Protein AF-A0A7V8WJ17-F1 (afdb_monomer_lite)

Radius of gyration: 88.86 Å; chains: 1; bounding box: 152×49×277 Å

Secondary structure (DSSP, 8-state):
-PPPPHHHHHHHHHHHHHHHHHHHHHHHHHHHHH-PPPPPPPPPPPPP-HHHHHHHHHHS--PPPP----SHHHHHHHHHHHHHHHHHHHHHHHHHHHHHHHHHHHHHHHHHHHHHHHHHHHHHHHHHHHHHHHHHHHHHHHHHHHHHHHHHHHHHHHHHHHHHHHHHHHHHHHHHHHHHHHHHHHHHHHHHHHHHHHHHHHHHHHHHHHHHHHHHHHHHHHHHHHHHHHHHHHHHHHHHHHHHHHHHHHHHHHHHHHHHHHHHHHHHHHHHHHHHHHHGGG--

Structure (mmCIF, N/CA/C/O backbone):
data_AF-A0A7V8WJ17-F1
#
_entry.id   AF-A0A7V8WJ17-F1
#
loop_
_atom_site.group_PDB
_atom_site.id
_atom_site.type_symbol
_atom_site.label_atom_id
_atom_site.label_alt_id
_atom_site.label_comp_id
_atom_site.label_asym_id
_atom_site.label_entity_id
_atom_site.label_seq_id
_atom_site.pdbx_PDB_ins_code
_atom_site.Cartn_x
_atom_site.Cartn_y
_atom_site.Cartn_z
_atom_site.occupancy
_atom_site.B_iso_or_equiv
_atom_site.auth_seq_id
_atom_site.auth_comp_id
_atom_site.auth_asym_id
_atom_site.auth_atom_id
_atom_site.pdbx_PDB_model_num
ATOM 1 N N . MET A 1 1 ? 35.007 -20.547 -10.758 1.00 50.47 1 MET A N 1
ATOM 2 C CA . MET A 1 1 ? 33.552 -20.285 -10.751 1.00 50.47 1 MET A CA 1
ATOM 3 C C . MET A 1 1 ? 33.188 -19.729 -12.112 1.00 50.47 1 MET A C 1
ATOM 5 O O . MET A 1 1 ? 33.579 -18.611 -12.414 1.00 50.47 1 MET A O 1
ATOM 9 N N . THR A 1 2 ? 32.552 -20.522 -12.970 1.00 53.19 2 THR A N 1
ATOM 10 C CA . THR A 1 2 ? 31.974 -20.015 -14.220 1.00 53.19 2 THR A CA 1
ATOM 11 C C . THR A 1 2 ? 30.832 -19.054 -13.870 1.00 53.19 2 THR A C 1
ATOM 13 O O . THR A 1 2 ? 30.032 -19.383 -12.990 1.00 53.19 2 THR A O 1
ATOM 16 N N . PRO A 1 3 ? 30.767 -17.852 -14.471 1.00 67.44 3 PRO A N 1
ATOM 17 C CA . PRO A 1 3 ? 29.680 -16.920 -14.208 1.00 67.44 3 PRO A CA 1
ATOM 18 C C . PRO A 1 3 ? 28.360 -17.580 -14.610 1.00 67.44 3 PRO A C 1
ATOM 20 O O . PRO A 1 3 ? 28.250 -18.138 -15.703 1.00 67.44 3 PRO A O 1
ATOM 23 N N . ALA A 1 4 ? 27.382 -17.563 -13.703 1.00 75.38 4 ALA A N 1
ATOM 24 C CA . ALA A 1 4 ? 26.045 -18.059 -13.995 1.00 75.38 4 ALA A CA 1
ATOM 25 C C . ALA A 1 4 ? 25.506 -17.333 -15.229 1.00 75.38 4 ALA A C 1
ATOM 27 O O . ALA A 1 4 ? 25.671 -16.117 -15.361 1.00 75.38 4 ALA A O 1
ATOM 28 N N . THR A 1 5 ? 24.876 -18.076 -16.136 1.00 89.88 5 THR A N 1
ATOM 29 C CA . THR A 1 5 ? 24.296 -17.465 -17.328 1.00 89.88 5 THR A CA 1
ATOM 30 C C . THR A 1 5 ? 23.196 -16.476 -16.917 1.00 89.88 5 THR A C 1
ATOM 32 O O . THR A 1 5 ? 22.589 -16.594 -15.843 1.00 89.88 5 THR A O 1
ATOM 35 N N . LEU A 1 6 ? 22.927 -15.478 -17.763 1.00 87.06 6 LEU A N 1
ATOM 36 C CA . LEU A 1 6 ? 21.821 -14.539 -17.543 1.00 87.06 6 LEU A CA 1
ATOM 37 C C . LEU A 1 6 ? 20.504 -15.294 -17.314 1.00 87.06 6 LEU A C 1
ATOM 39 O O . LEU A 1 6 ? 19.730 -14.952 -16.424 1.00 87.06 6 LEU A O 1
ATOM 43 N N . GLU A 1 7 ? 20.288 -16.367 -18.072 1.00 89.81 7 GLU A N 1
ATOM 44 C CA . GLU A 1 7 ? 19.092 -17.192 -17.979 1.00 89.81 7 GLU A CA 1
ATOM 45 C C . GLU A 1 7 ? 18.974 -17.903 -16.624 1.00 89.81 7 GLU A C 1
ATOM 47 O O . GLU A 1 7 ? 17.904 -17.897 -16.015 1.00 89.81 7 GLU A O 1
ATOM 52 N N . ASP A 1 8 ? 20.073 -18.440 -16.089 1.00 93.25 8 ASP A N 1
ATOM 53 C CA . ASP A 1 8 ? 20.081 -19.046 -14.752 1.00 93.25 8 ASP A CA 1
ATOM 54 C C . ASP A 1 8 ? 19.772 -18.024 -13.657 1.00 93.25 8 ASP A C 1
ATOM 56 O O . ASP A 1 8 ? 19.049 -18.326 -12.702 1.00 93.25 8 ASP A O 1
ATOM 60 N N . THR A 1 9 ? 20.269 -16.798 -13.818 1.00 90.56 9 THR A N 1
ATOM 61 C CA . THR A 1 9 ? 19.985 -15.692 -12.897 1.00 90.56 9 THR A CA 1
ATOM 62 C C . THR A 1 9 ? 18.506 -15.308 -12.939 1.00 90.56 9 THR A C 1
ATOM 64 O O . THR A 1 9 ? 17.876 -15.199 -11.887 1.00 90.56 9 THR A O 1
ATOM 67 N N . LEU A 1 10 ? 17.915 -15.186 -14.132 1.00 89.25 10 LEU A N 1
ATOM 68 C CA . LEU A 1 10 ? 16.488 -14.890 -14.300 1.00 89.25 10 LEU A CA 1
ATOM 69 C C . LEU A 1 10 ? 15.599 -16.001 -13.729 1.00 89.25 10 LEU A C 1
ATOM 71 O O . LEU A 1 10 ? 14.632 -15.718 -13.020 1.00 89.25 10 LEU A O 1
ATOM 75 N N . ARG A 1 11 ? 15.944 -17.274 -13.970 1.00 92.56 11 ARG A N 1
ATOM 76 C CA . ARG A 1 11 ? 15.234 -18.4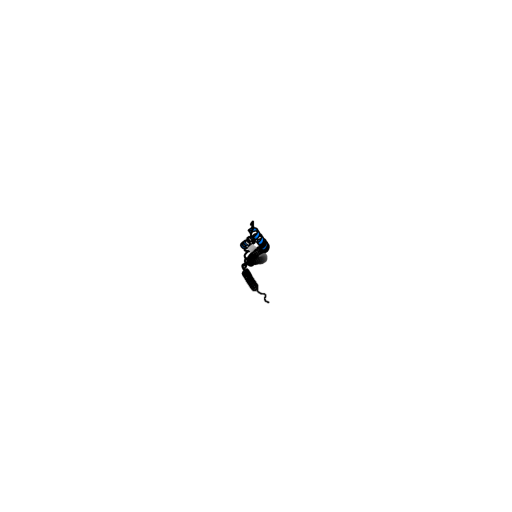17 -13.371 1.00 92.56 11 ARG A CA 1
ATOM 77 C C . ARG A 1 11 ? 15.320 -18.396 -11.847 1.00 92.56 11 ARG A C 1
ATOM 79 O O . ARG A 1 11 ? 14.334 -18.719 -11.187 1.00 92.56 11 ARG A O 1
ATOM 86 N N . ARG A 1 12 ? 16.477 -18.030 -11.280 1.00 93.19 12 ARG A N 1
ATOM 87 C CA . ARG A 1 12 ? 16.643 -17.875 -9.827 1.00 93.19 12 ARG A CA 1
ATOM 88 C C . ARG A 1 12 ? 15.730 -16.778 -9.287 1.00 93.19 12 ARG A C 1
ATOM 90 O O . ARG A 1 12 ? 14.914 -17.080 -8.428 1.00 93.19 12 ARG A O 1
ATOM 97 N N . LEU A 1 13 ? 15.789 -15.573 -9.853 1.00 91.25 13 LEU A N 1
ATOM 98 C CA . LEU A 1 13 ? 14.961 -14.441 -9.422 1.00 91.25 13 LEU A CA 1
ATOM 99 C C . LEU A 1 13 ? 13.462 -14.750 -9.500 1.00 91.25 13 LEU A C 1
ATOM 101 O O . LEU A 1 13 ? 12.718 -14.417 -8.584 1.00 91.25 13 LEU A O 1
ATOM 105 N N . LYS A 1 14 ? 13.020 -15.445 -10.555 1.00 90.75 14 LYS A N 1
ATOM 106 C CA . LYS A 1 14 ? 11.628 -15.894 -10.669 1.00 90.75 14 LYS A CA 1
ATOM 107 C C . LYS A 1 14 ? 11.234 -16.830 -9.524 1.00 90.75 14 LYS A C 1
ATOM 109 O O . LYS A 1 14 ? 10.181 -16.642 -8.929 1.00 90.75 14 LYS A O 1
ATOM 114 N N . ARG A 1 15 ? 12.073 -17.821 -9.200 1.00 95.12 15 ARG A N 1
ATOM 115 C CA . ARG A 1 15 ? 11.814 -18.733 -8.073 1.00 95.12 15 ARG A CA 1
ATOM 116 C C . ARG A 1 15 ? 11.789 -17.998 -6.738 1.00 95.12 15 ARG A C 1
ATOM 118 O O . ARG A 1 15 ? 10.925 -18.305 -5.922 1.00 95.12 15 ARG A O 1
ATOM 125 N N . ASP A 1 16 ? 12.704 -17.053 -6.538 1.00 93.12 16 ASP A N 1
ATOM 126 C CA . ASP A 1 16 ? 12.783 -16.252 -5.315 1.00 93.12 16 ASP A CA 1
ATOM 127 C C . ASP A 1 16 ? 11.509 -15.411 -5.138 1.00 93.12 16 ASP A C 1
ATOM 129 O O . ASP A 1 16 ? 10.920 -15.414 -4.057 1.00 93.12 16 ASP A O 1
ATOM 133 N N . ARG A 1 17 ? 11.023 -14.780 -6.218 1.00 90.81 17 ARG A N 1
ATOM 134 C CA . ARG A 1 17 ? 9.742 -14.059 -6.237 1.00 90.81 17 ARG A CA 1
ATOM 135 C C . ARG A 1 17 ? 8.562 -14.986 -5.946 1.00 90.81 17 ARG A C 1
ATOM 137 O O . ARG A 1 17 ? 7.817 -14.734 -5.010 1.00 90.81 17 ARG A O 1
ATOM 144 N N . ASP A 1 18 ? 8.423 -16.088 -6.684 1.00 93.06 18 ASP A N 1
ATOM 145 C CA . ASP A 1 18 ? 7.299 -17.019 -6.504 1.00 93.06 18 ASP A CA 1
ATOM 146 C C . ASP A 1 18 ? 7.289 -17.627 -5.081 1.00 93.06 18 ASP A C 1
ATOM 148 O O . ASP A 1 18 ? 6.236 -17.946 -4.528 1.00 93.06 18 ASP A O 1
ATOM 152 N N . TYR A 1 19 ? 8.464 -17.805 -4.467 1.00 95.06 19 TYR A N 1
ATOM 153 C CA . TYR A 1 19 ? 8.587 -18.204 -3.066 1.00 95.06 19 TYR A CA 1
ATOM 154 C C . TYR A 1 19 ? 8.151 -17.093 -2.102 1.00 95.06 19 TYR A C 1
ATOM 156 O O . TYR A 1 19 ? 7.413 -17.380 -1.157 1.00 95.06 19 TYR A O 1
ATOM 164 N N . ALA A 1 20 ? 8.567 -15.847 -2.339 1.00 90.94 20 ALA A N 1
ATOM 165 C CA . ALA A 1 20 ? 8.142 -14.698 -1.544 1.00 90.94 20 ALA A CA 1
ATOM 166 C C . ALA A 1 20 ? 6.618 -14.496 -1.605 1.00 90.94 20 ALA A C 1
ATOM 168 O O . ALA A 1 20 ? 5.997 -14.329 -0.557 1.00 90.94 20 ALA A O 1
ATOM 169 N N . ASP A 1 21 ? 6.012 -14.618 -2.789 1.00 91.69 21 ASP A N 1
ATOM 170 C CA . ASP A 1 21 ? 4.562 -14.507 -2.986 1.00 91.69 21 ASP A CA 1
ATOM 171 C C . ASP A 1 21 ? 3.798 -15.600 -2.234 1.00 91.69 21 ASP A C 1
ATOM 173 O O . ASP A 1 21 ? 2.797 -15.329 -1.568 1.00 91.69 21 ASP A O 1
ATOM 177 N N . ARG A 1 22 ? 4.281 -16.850 -2.288 1.00 95.12 22 ARG A N 1
ATOM 178 C CA . ARG A 1 22 ? 3.696 -17.944 -1.497 1.00 95.12 22 ARG A CA 1
ATOM 179 C C . ARG A 1 22 ? 3.767 -17.651 -0.005 1.00 95.12 22 ARG A C 1
ATOM 181 O O . ARG A 1 22 ? 2.742 -17.711 0.663 1.00 95.12 22 ARG A O 1
ATOM 188 N N . ARG A 1 23 ? 4.946 -17.273 0.497 1.00 96.12 23 ARG A N 1
ATOM 189 C CA . ARG A 1 23 ? 5.149 -16.943 1.915 1.00 96.12 23 ARG A CA 1
ATOM 190 C C . ARG A 1 23 ? 4.254 -15.783 2.358 1.00 96.12 23 ARG A C 1
ATOM 192 O O . ARG A 1 23 ? 3.723 -15.806 3.464 1.00 96.12 23 ARG A O 1
ATOM 199 N N . TYR A 1 24 ? 4.085 -14.779 1.501 1.00 92.94 24 TYR A N 1
ATOM 200 C CA . TYR A 1 24 ? 3.198 -13.651 1.752 1.00 92.94 24 TYR A CA 1
ATOM 201 C C . TYR A 1 24 ? 1.736 -14.099 1.871 1.00 92.94 24 TYR A C 1
ATOM 203 O O . TYR A 1 24 ? 1.072 -13.780 2.854 1.00 92.94 24 TYR A O 1
ATOM 211 N N . ASN A 1 25 ? 1.252 -14.894 0.916 1.00 93.62 25 ASN A N 1
ATOM 212 C CA . ASN A 1 25 ? -0.120 -15.403 0.922 1.00 93.62 25 ASN A CA 1
ATOM 213 C C . ASN A 1 25 ? -0.392 -16.356 2.093 1.00 93.62 25 ASN A C 1
ATOM 215 O O . ASN A 1 25 ? -1.479 -16.331 2.671 1.00 93.62 25 ASN A O 1
ATOM 219 N N . GLU A 1 26 ? 0.588 -17.175 2.471 1.00 96.56 26 GLU A N 1
ATOM 220 C CA . GLU A 1 26 ? 0.522 -18.019 3.665 1.00 96.56 26 GLU A CA 1
ATOM 221 C C . GLU A 1 26 ? 0.380 -17.167 4.931 1.00 96.56 26 GLU A C 1
ATOM 223 O O . GLU A 1 26 ? -0.539 -17.405 5.712 1.00 96.56 26 GLU A O 1
ATOM 228 N N . ALA A 1 27 ? 1.210 -16.130 5.091 1.00 94.69 27 ALA A N 1
ATOM 229 C CA . ALA A 1 27 ? 1.130 -15.208 6.225 1.00 94.69 27 ALA A CA 1
ATOM 230 C C . ALA A 1 27 ? -0.201 -14.442 6.260 1.00 94.69 27 ALA A C 1
ATOM 232 O O . ALA A 1 27 ? -0.786 -14.255 7.324 1.00 94.69 27 ALA A O 1
ATOM 233 N N . LEU A 1 28 ? -0.714 -14.033 5.098 1.00 94.38 28 LEU A N 1
ATOM 234 C CA . LEU A 1 28 ? -2.012 -13.376 4.980 1.00 94.38 28 LEU A CA 1
ATOM 235 C C . LEU A 1 28 ? -3.157 -14.322 5.370 1.00 94.38 28 LEU A C 1
ATOM 237 O O . LEU A 1 28 ? -4.080 -13.925 6.072 1.00 94.38 28 LEU A O 1
ATOM 241 N N . THR A 1 29 ? -3.069 -15.591 4.969 1.00 93.81 29 THR A N 1
ATOM 242 C CA . THR A 1 29 ? -4.040 -16.628 5.345 1.00 93.81 29 THR A CA 1
ATOM 243 C C . THR A 1 29 ? -3.971 -16.946 6.841 1.00 93.81 29 THR A C 1
ATOM 245 O O . THR A 1 29 ? -4.995 -17.177 7.480 1.00 93.81 29 THR A O 1
ATOM 248 N N . GLU A 1 30 ? -2.773 -16.979 7.422 1.00 94.81 30 GLU A N 1
ATOM 249 C CA . GLU A 1 30 ? -2.588 -17.154 8.864 1.00 94.81 30 GLU A CA 1
ATOM 250 C C . GLU A 1 30 ? -3.164 -15.969 9.646 1.00 94.81 30 GLU A C 1
ATOM 252 O O . GLU A 1 30 ? -3.878 -16.174 10.629 1.00 94.81 30 GLU A O 1
ATOM 257 N N . LEU A 1 31 ? -2.935 -14.743 9.164 1.00 91.81 31 LEU A N 1
ATOM 258 C CA . LEU A 1 31 ? -3.528 -13.536 9.727 1.00 91.81 31 LEU A CA 1
ATOM 259 C C . LEU A 1 31 ? -5.058 -13.593 9.673 1.00 91.81 31 LEU A C 1
ATOM 261 O O . LEU A 1 31 ? -5.690 -13.384 10.704 1.00 91.81 31 LEU A O 1
ATOM 265 N N . ASP A 1 32 ? -5.645 -13.939 8.527 1.00 91.69 32 ASP A N 1
ATOM 266 C CA . ASP A 1 32 ? -7.098 -14.094 8.366 1.00 91.69 32 ASP A CA 1
ATOM 267 C C . ASP A 1 32 ? -7.681 -15.069 9.397 1.00 91.69 32 ASP A C 1
ATOM 269 O O . ASP A 1 32 ? -8.599 -14.735 10.140 1.00 91.69 32 ASP A O 1
ATOM 273 N N . ARG A 1 33 ? -7.060 -16.247 9.545 1.00 91.00 33 ARG A N 1
ATOM 274 C CA . ARG A 1 33 ? -7.471 -17.253 10.539 1.00 91.00 33 ARG A CA 1
ATOM 275 C C . ARG A 1 33 ? -7.305 -16.779 11.984 1.00 91.00 33 ARG A C 1
ATOM 277 O O . ARG A 1 33 ? -7.988 -17.288 12.876 1.00 91.00 33 ARG A O 1
ATOM 284 N N . SER A 1 34 ? -6.367 -15.866 12.237 1.00 90.12 34 SER A N 1
ATOM 285 C CA . SER A 1 34 ? -6.133 -15.294 13.566 1.00 90.12 34 SER A CA 1
ATOM 286 C C . SER A 1 34 ? -7.181 -14.245 13.948 1.00 90.12 34 SER A C 1
ATOM 288 O O . SER A 1 34 ? -7.455 -14.068 15.138 1.00 90.12 34 SER A O 1
ATOM 290 N N . ILE A 1 35 ? -7.811 -13.596 12.960 1.00 87.81 35 ILE A N 1
ATOM 291 C CA . ILE A 1 35 ? -8.913 -12.653 13.161 1.00 87.81 35 ILE A CA 1
ATOM 292 C C . ILE A 1 35 ? -10.166 -13.470 13.492 1.00 87.81 35 ILE A C 1
ATOM 294 O O . ILE A 1 35 ? -10.968 -13.835 12.637 1.00 87.81 35 ILE A O 1
ATOM 298 N N . ARG A 1 36 ? -10.318 -13.815 14.770 1.00 78.69 36 ARG A N 1
ATOM 299 C CA . ARG A 1 36 ? -11.523 -14.469 15.281 1.00 78.69 36 ARG A CA 1
ATOM 300 C C . ARG A 1 36 ? -12.580 -13.432 15.611 1.00 78.69 36 ARG A C 1
ATOM 302 O O . ARG A 1 36 ? -12.269 -12.353 16.115 1.00 78.69 36 ARG A O 1
ATOM 309 N N . GLU A 1 37 ? -13.835 -13.802 15.395 1.00 75.44 37 GLU A N 1
ATOM 310 C CA . GLU A 1 37 ? -14.946 -13.025 15.922 1.00 75.44 37 GLU A CA 1
ATOM 311 C C . GLU A 1 37 ? -14.861 -13.011 17.461 1.00 75.44 37 GLU A C 1
ATOM 313 O O . GLU A 1 37 ? -14.634 -14.065 18.072 1.00 75.44 37 GLU A O 1
ATOM 318 N N . PRO A 1 38 ? -14.974 -11.833 18.100 1.00 73.94 38 PRO A N 1
ATOM 319 C CA . PRO A 1 38 ? -15.056 -11.727 19.547 1.00 73.94 38 PRO A CA 1
ATOM 320 C C . PRO A 1 38 ? -16.082 -12.704 20.122 1.00 73.94 38 PRO A C 1
ATOM 322 O O . PRO A 1 38 ? -17.247 -12.689 19.729 1.00 73.94 38 PRO A O 1
ATOM 325 N N . GLY A 1 39 ? -15.666 -13.531 21.083 1.00 80.75 39 GLY A N 1
ATOM 326 C CA . GLY A 1 39 ? -16.621 -14.305 21.873 1.00 80.75 39 GLY A CA 1
ATOM 327 C C . GLY A 1 39 ? -17.601 -13.374 22.603 1.00 80.75 39 GLY A C 1
ATOM 328 O O . GLY A 1 39 ? -17.255 -12.222 22.889 1.00 80.75 39 GLY A O 1
ATOM 329 N N . PRO A 1 40 ? -18.819 -13.842 22.921 1.00 85.06 40 PRO A N 1
ATOM 330 C CA . PRO A 1 40 ? -19.796 -13.016 23.616 1.00 85.06 40 PRO A CA 1
ATOM 331 C C . PRO A 1 40 ? -19.268 -12.625 25.003 1.00 85.06 40 PRO A C 1
ATOM 333 O O . PRO A 1 40 ? -18.883 -13.482 25.799 1.00 85.06 40 PRO A O 1
ATOM 336 N N . ILE A 1 41 ? -19.258 -11.322 25.294 1.00 87.81 41 ILE A N 1
ATOM 337 C CA . ILE A 1 41 ? -19.018 -10.815 26.651 1.00 87.81 41 ILE A CA 1
ATOM 338 C C . ILE A 1 41 ? -20.276 -11.125 27.471 1.00 87.81 41 ILE A C 1
ATOM 340 O O . ILE A 1 41 ? -21.366 -10.776 27.006 1.00 87.81 41 ILE A O 1
ATOM 344 N N . PRO A 1 42 ? -20.157 -11.753 28.656 1.00 88.50 42 PRO A N 1
ATOM 345 C CA . PRO A 1 42 ? -21.309 -12.023 29.504 1.00 88.50 42 PRO A CA 1
ATOM 346 C C . PRO A 1 42 ? -22.027 -10.719 29.860 1.00 88.50 42 PRO A C 1
ATOM 348 O O . PRO A 1 42 ? -21.393 -9.696 30.133 1.00 88.50 42 PRO A O 1
ATOM 351 N N . ASP A 1 43 ? -23.356 -10.760 29.839 1.00 87.56 43 ASP A N 1
ATOM 352 C CA . ASP A 1 43 ? -24.158 -9.627 30.280 1.00 87.56 43 ASP A CA 1
ATOM 353 C C . ASP A 1 43 ? -24.031 -9.452 31.804 1.00 87.56 43 ASP A C 1
ATOM 355 O O . ASP A 1 43 ? -23.837 -10.433 32.528 1.00 87.56 43 ASP A O 1
ATOM 359 N N . PRO A 1 44 ? -24.116 -8.207 32.303 1.00 88.50 44 PRO A N 1
ATOM 360 C CA . PRO A 1 44 ? -24.031 -7.937 33.732 1.00 88.50 44 PRO A CA 1
ATOM 361 C C . PRO A 1 44 ? -25.209 -8.563 34.485 1.00 88.50 44 PRO A C 1
ATOM 363 O O . PRO A 1 44 ? -26.308 -8.696 33.937 1.00 88.50 44 PRO A O 1
ATOM 366 N N . ASP A 1 45 ? -24.979 -8.885 35.760 1.00 88.19 45 ASP A N 1
ATOM 367 C CA . ASP A 1 45 ? -25.972 -9.490 36.650 1.00 88.19 45 ASP A CA 1
ATOM 368 C C . ASP A 1 45 ? -27.275 -8.685 36.714 1.00 88.19 45 ASP A C 1
ATOM 370 O O . ASP A 1 45 ? -27.294 -7.469 36.520 1.00 88.19 45 ASP A O 1
ATOM 374 N N . LEU A 1 46 ? -28.381 -9.367 37.019 1.00 88.69 46 LEU A N 1
ATOM 375 C CA . LEU A 1 46 ? -29.706 -8.754 37.111 1.00 88.69 46 LEU A CA 1
ATOM 376 C C . LEU A 1 46 ? -29.733 -7.591 38.126 1.00 88.69 46 LEU A C 1
ATOM 378 O O . LEU A 1 46 ? -29.097 -7.671 39.181 1.00 88.69 46 LEU A O 1
ATOM 382 N N . PRO A 1 47 ? -30.491 -6.514 37.842 1.00 89.38 47 PRO A N 1
ATOM 383 C CA . PRO A 1 47 ? -30.634 -5.403 38.772 1.00 89.38 47 PRO A CA 1
ATOM 384 C C . PRO A 1 47 ? -31.372 -5.828 40.049 1.00 89.38 47 PRO A C 1
ATOM 386 O O . PRO A 1 47 ? -32.065 -6.846 40.091 1.00 89.38 47 PRO A O 1
ATOM 389 N N . LEU A 1 48 ? -31.242 -5.007 41.094 1.00 90.12 48 LEU A N 1
ATOM 390 C CA . LEU A 1 48 ? -31.978 -5.182 42.344 1.00 90.12 48 LEU A CA 1
ATOM 391 C C . LEU A 1 48 ? -33.497 -5.167 42.093 1.00 90.12 48 LEU A C 1
ATOM 393 O O . LEU A 1 48 ? -34.001 -4.385 41.289 1.00 90.12 48 LEU A O 1
ATOM 397 N N . ASP A 1 49 ? -34.224 -6.003 42.830 1.00 92.00 49 ASP A N 1
ATOM 398 C CA . ASP A 1 49 ? -35.687 -6.029 42.843 1.00 92.00 49 ASP A CA 1
ATOM 399 C C . ASP A 1 49 ? -36.243 -4.802 43.593 1.00 92.00 49 ASP A C 1
ATOM 401 O O . ASP A 1 49 ? -36.413 -4.806 44.816 1.00 92.00 49 ASP A O 1
ATOM 405 N N . GLU A 1 50 ? -36.491 -3.729 42.843 1.00 91.19 50 GLU A N 1
ATOM 406 C CA . GLU A 1 50 ? -36.993 -2.449 43.362 1.00 91.19 50 GLU A CA 1
ATOM 407 C C . GLU A 1 50 ? -38.364 -2.575 44.037 1.00 91.19 50 GLU A C 1
ATOM 409 O O . GLU A 1 50 ? -38.671 -1.840 44.978 1.00 91.19 50 GLU A O 1
ATOM 414 N N . GLN A 1 51 ? -39.184 -3.537 43.604 1.00 92.94 51 GLN A N 1
ATOM 415 C CA . GLN A 1 51 ? -40.520 -3.732 44.153 1.00 92.94 51 GLN A CA 1
ATOM 416 C C . GLN A 1 51 ? -40.449 -4.229 45.599 1.00 92.94 51 GLN A C 1
ATOM 418 O O . GLN A 1 51 ? -41.163 -3.722 46.463 1.00 92.94 51 GLN A O 1
ATOM 423 N N . LYS A 1 52 ? -39.530 -5.156 45.896 1.00 90.94 52 LYS A N 1
ATOM 424 C CA . LYS A 1 52 ? -39.303 -5.624 47.272 1.00 90.94 52 LYS A CA 1
ATOM 425 C C . LYS A 1 52 ? -38.759 -4.533 48.182 1.00 90.94 52 LYS A C 1
ATOM 427 O O . LYS A 1 52 ? -39.140 -4.476 49.350 1.00 90.94 52 LYS A O 1
ATOM 432 N N . LEU A 1 53 ? -37.889 -3.668 47.661 1.00 92.88 53 LEU A N 1
ATOM 433 C CA . LEU A 1 53 ? -37.365 -2.548 48.436 1.00 92.88 53 LEU A CA 1
ATOM 434 C C . LEU A 1 53 ? -38.469 -1.533 48.765 1.00 92.88 53 LEU A C 1
ATOM 436 O O . LEU A 1 53 ? -38.545 -1.060 49.898 1.00 92.88 53 LEU A O 1
ATOM 440 N N . ALA A 1 54 ? -39.354 -1.242 47.808 1.00 91.38 54 ALA A N 1
ATOM 441 C CA . ALA A 1 54 ? -40.518 -0.389 48.035 1.00 91.38 54 ALA A CA 1
ATOM 442 C C . ALA A 1 54 ? -41.442 -0.975 49.114 1.00 91.38 54 ALA A C 1
ATOM 444 O O . ALA A 1 54 ? -41.758 -0.293 50.087 1.00 91.38 54 ALA A O 1
ATOM 445 N N . THR A 1 55 ? -41.775 -2.267 49.024 1.00 92.88 55 THR A N 1
ATOM 446 C CA . THR A 1 55 ? -42.590 -2.947 50.044 1.00 92.88 55 THR A CA 1
ATOM 447 C C . THR A 1 55 ? -41.938 -2.914 51.432 1.00 92.88 55 THR A C 1
ATOM 449 O O . THR A 1 55 ? -42.627 -2.719 52.434 1.00 92.88 55 THR A O 1
ATOM 452 N N . LEU A 1 56 ? -40.613 -3.061 51.531 1.00 91.12 56 LEU A N 1
ATOM 453 C CA . LEU A 1 56 ? -39.896 -2.945 52.807 1.00 91.12 56 LEU A CA 1
ATOM 454 C C . LEU A 1 56 ? -39.981 -1.520 53.390 1.00 91.12 56 LEU A C 1
ATOM 456 O O . LEU A 1 56 ? -40.218 -1.351 54.586 1.00 91.12 56 LEU A O 1
ATOM 460 N N . ASN A 1 57 ? -39.834 -0.500 52.541 1.00 90.81 57 ASN A N 1
ATOM 461 C CA . ASN A 1 57 ? -39.921 0.911 52.928 1.00 90.81 57 ASN A CA 1
ATOM 462 C C . ASN A 1 57 ? -41.335 1.348 53.348 1.00 90.81 57 ASN A C 1
ATOM 464 O O . ASN A 1 57 ? -41.474 2.285 54.131 1.00 90.81 57 ASN A O 1
ATOM 468 N N . GLU A 1 58 ? -42.378 0.671 52.877 1.00 90.31 58 GLU A N 1
ATOM 469 C CA . GLU A 1 58 ? -43.761 0.920 53.302 1.00 90.31 58 GLU A CA 1
ATOM 470 C C . GLU A 1 58 ? -44.118 0.174 54.596 1.00 90.31 58 GLU A C 1
ATOM 472 O O . GLU A 1 58 ? -44.904 0.668 55.403 1.00 90.31 58 GLU A O 1
ATOM 477 N N . SER A 1 59 ? -43.533 -1.006 54.823 1.00 88.50 59 SER A N 1
ATOM 478 C CA . SER A 1 59 ? -43.960 -1.927 55.888 1.00 88.50 59 SER A CA 1
ATOM 479 C C . SER A 1 59 ? -43.214 -1.785 57.222 1.00 88.50 59 SER A C 1
ATOM 481 O O . SER A 1 59 ? -43.633 -2.378 58.216 1.00 88.50 59 SER A O 1
ATOM 483 N N . TRP A 1 60 ? -42.123 -1.013 57.294 1.00 86.31 60 TRP A N 1
ATOM 484 C CA . TRP A 1 60 ? -41.272 -0.972 58.497 1.00 86.31 60 TRP A CA 1
ATOM 485 C C . TRP A 1 60 ? -41.887 -0.256 59.710 1.00 86.31 60 TRP A C 1
ATOM 487 O O . TRP A 1 60 ? -41.508 -0.554 60.851 1.00 86.31 60 TRP A O 1
ATOM 497 N N . ASN A 1 61 ? -42.825 0.675 59.493 1.00 80.56 61 ASN A N 1
ATOM 498 C CA . ASN A 1 61 ? -43.491 1.412 60.567 1.00 80.56 61 ASN A CA 1
ATOM 499 C C . ASN A 1 61 ? -44.725 0.644 61.066 1.00 80.56 61 ASN A C 1
ATOM 501 O O . ASN A 1 61 ? -45.859 0.922 60.688 1.00 80.56 61 ASN A O 1
ATOM 505 N N . ILE A 1 62 ? -44.476 -0.349 61.918 1.00 73.88 62 ILE A N 1
ATOM 506 C CA . ILE A 1 62 ? -45.488 -1.299 62.412 1.00 73.88 62 ILE A CA 1
ATOM 507 C C . ILE A 1 62 ? -46.231 -0.748 63.650 1.00 73.88 62 ILE A C 1
ATOM 509 O O . ILE A 1 62 ? -47.109 -1.410 64.199 1.00 73.88 62 ILE A O 1
ATOM 513 N N . LEU A 1 63 ? -45.893 0.454 64.136 1.00 68.06 63 LEU A N 1
ATOM 514 C CA . LEU A 1 63 ? -46.472 0.963 65.379 1.00 68.06 63 LEU A CA 1
ATOM 515 C C . LEU A 1 63 ? -47.953 1.338 65.214 1.00 68.06 63 LEU A C 1
ATOM 517 O O . LEU A 1 63 ? -48.267 2.254 64.451 1.00 68.06 63 LEU A O 1
ATOM 521 N N . PRO A 1 64 ? -48.869 0.719 65.983 1.00 63.62 64 PRO A N 1
ATOM 522 C CA . PRO A 1 64 ? -50.223 1.233 66.109 1.00 63.62 64 PRO A CA 1
ATOM 523 C C . PRO A 1 64 ? -50.192 2.574 66.856 1.00 63.62 64 PRO A C 1
ATOM 525 O O . PRO A 1 64 ? -49.488 2.728 67.858 1.00 63.62 64 PRO A O 1
ATOM 528 N N . SER A 1 65 ? -50.971 3.548 66.383 1.00 61.97 65 SER A N 1
ATOM 529 C CA . SER A 1 65 ? -51.187 4.820 67.077 1.00 61.97 65 SER A CA 1
ATOM 530 C C . SER A 1 65 ? -51.716 4.579 68.496 1.00 61.97 65 SER A C 1
ATOM 532 O O . SER A 1 65 ? -52.550 3.696 68.709 1.00 61.97 65 SER A O 1
ATOM 534 N N . THR A 1 66 ? -51.231 5.362 69.465 1.00 63.00 66 THR A N 1
ATOM 535 C CA . THR A 1 66 ? -51.605 5.260 70.884 1.00 63.00 66 THR A CA 1
ATOM 536 C C . THR A 1 66 ? -53.129 5.187 71.049 1.00 63.00 66 THR A C 1
ATOM 538 O O . THR A 1 66 ? -53.823 6.037 70.492 1.00 63.00 66 THR A O 1
ATOM 541 N N . PRO A 1 67 ? -53.680 4.215 71.800 1.00 63.88 67 PRO A N 1
ATOM 542 C CA . PRO A 1 67 ? -55.126 4.086 71.939 1.00 63.88 67 PRO A CA 1
ATOM 543 C C . PRO A 1 67 ? -55.708 5.252 72.752 1.00 63.88 67 PRO A C 1
ATOM 545 O O . PRO A 1 67 ? -55.570 5.300 73.976 1.00 63.88 67 PRO A O 1
ATOM 548 N N . GLU A 1 68 ? -56.401 6.175 72.081 1.00 66.19 68 GLU A N 1
ATOM 549 C CA . GLU A 1 68 ? -57.189 7.239 72.712 1.00 66.19 68 GLU A CA 1
ATOM 550 C C . GLU A 1 68 ? -58.450 6.641 73.352 1.00 66.19 68 GLU A C 1
ATOM 552 O O . GLU A 1 68 ? -59.523 6.583 72.759 1.00 66.19 68 GLU A O 1
ATOM 557 N N . THR A 1 69 ? -58.326 6.122 74.574 1.00 67.62 69 THR A N 1
ATOM 558 C CA . THR A 1 69 ? -59.467 5.576 75.323 1.00 67.62 69 THR A CA 1
ATOM 559 C C . THR A 1 69 ? -59.601 6.273 76.671 1.00 67.62 69 THR A C 1
ATOM 561 O O . THR A 1 69 ? -58.668 6.303 77.471 1.00 67.62 69 THR A O 1
ATOM 564 N N . SER A 1 70 ? -60.775 6.851 76.939 1.00 66.12 70 SER A N 1
ATOM 565 C CA . SER A 1 70 ? -61.103 7.498 78.213 1.00 66.12 70 SER A CA 1
ATOM 566 C C . SER A 1 70 ? -61.787 6.516 79.183 1.00 66.12 70 SER A C 1
ATOM 568 O O . SER A 1 70 ? -62.446 5.557 78.779 1.00 66.12 70 SER A O 1
ATOM 570 N N . GLY A 1 71 ? -61.596 6.717 80.494 1.00 77.69 71 GLY A N 1
ATOM 571 C CA . GLY A 1 71 ? -62.186 5.893 81.564 1.00 77.69 71 GLY A CA 1
ATOM 572 C C . GLY A 1 71 ? -61.250 4.836 82.176 1.00 77.69 71 GLY A C 1
ATOM 573 O O . GLY A 1 71 ? -60.043 4.822 81.942 1.00 77.69 71 GLY A O 1
ATOM 574 N N . VAL A 1 72 ? -61.800 3.931 83.000 1.00 71.88 72 VAL A N 1
ATOM 575 C CA . VAL A 1 72 ? -61.031 2.903 83.747 1.00 71.88 72 VAL A CA 1
ATOM 576 C C . VAL A 1 72 ? -60.275 1.950 82.808 1.00 71.88 72 VAL A C 1
ATOM 578 O O . VAL A 1 72 ? -59.139 1.573 83.094 1.00 71.88 72 VAL A O 1
ATOM 581 N N . LYS A 1 73 ? -60.855 1.642 81.639 1.00 69.69 73 LYS A N 1
ATOM 582 C CA . LYS A 1 73 ? -60.188 0.883 80.565 1.00 69.69 73 LYS A CA 1
ATOM 583 C C . LYS A 1 73 ? -58.976 1.632 79.988 1.00 69.69 73 LYS A C 1
ATOM 585 O O . LYS A 1 73 ? -57.957 1.002 79.726 1.00 69.69 73 LYS A O 1
ATOM 590 N N . GLY A 1 74 ? -59.041 2.963 79.901 1.00 77.25 74 GLY A N 1
ATOM 591 C CA . GLY A 1 74 ? -57.919 3.816 79.494 1.00 77.25 74 GLY A CA 1
ATOM 592 C C . GLY A 1 74 ? -56.755 3.815 80.489 1.00 77.25 74 GLY A C 1
ATOM 593 O O . GLY A 1 74 ? -55.596 3.835 80.086 1.00 77.25 74 GLY A O 1
ATOM 594 N N . ARG A 1 75 ? -57.031 3.700 81.798 1.00 77.25 75 ARG A N 1
ATOM 595 C CA . ARG A 1 75 ? -55.969 3.590 82.823 1.00 77.25 75 ARG A CA 1
ATOM 596 C C . ARG A 1 75 ? -55.204 2.268 82.712 1.00 77.25 75 ARG A C 1
ATOM 598 O O . ARG A 1 75 ? -53.981 2.271 82.832 1.00 77.25 75 ARG A O 1
ATOM 605 N N . LEU A 1 76 ? -55.905 1.161 82.444 1.00 78.81 76 LEU A N 1
ATOM 606 C CA . LEU A 1 76 ? -55.274 -0.144 82.220 1.00 78.81 76 LEU A CA 1
ATOM 607 C C . LEU A 1 76 ? -54.475 -0.161 80.907 1.00 78.81 76 LEU A C 1
ATOM 609 O O . LEU A 1 76 ? -53.328 -0.603 80.899 1.00 78.81 76 LEU A O 1
ATOM 613 N N . ALA A 1 77 ? -55.041 0.388 79.828 1.00 78.12 77 ALA A N 1
ATOM 614 C CA . ALA A 1 77 ? -54.351 0.532 78.547 1.00 78.12 77 ALA A CA 1
ATOM 615 C C . ALA A 1 77 ? -53.081 1.394 78.673 1.00 78.12 77 ALA A C 1
ATOM 617 O O . ALA A 1 77 ? -52.024 1.004 78.186 1.00 78.12 77 ALA A O 1
ATOM 618 N N . GLY A 1 78 ? -53.147 2.514 79.401 1.00 79.88 78 GLY A N 1
ATOM 619 C CA . GLY A 1 78 ? -51.991 3.372 79.667 1.00 79.88 78 GLY A CA 1
ATOM 620 C C . GLY A 1 78 ? -50.900 2.694 80.503 1.00 79.88 78 GLY A C 1
ATOM 621 O O . GLY A 1 78 ? -49.716 2.905 80.248 1.00 79.88 78 GLY A O 1
ATOM 622 N N . PHE A 1 79 ? -51.269 1.842 81.467 1.00 81.50 79 PHE A N 1
ATOM 623 C CA . PHE A 1 79 ? -50.302 1.061 82.245 1.00 81.50 79 PHE A CA 1
ATOM 624 C C . PHE A 1 79 ? -49.590 0.012 81.379 1.00 81.50 79 PHE A C 1
ATOM 626 O O . PHE A 1 79 ? -48.363 -0.046 81.378 1.00 81.50 79 PHE A O 1
ATOM 633 N N . ILE A 1 80 ? -50.344 -0.753 80.578 1.00 80.81 80 ILE A N 1
ATOM 634 C CA . ILE A 1 80 ? -49.788 -1.735 79.632 1.00 80.81 80 ILE A CA 1
ATOM 635 C C . ILE A 1 80 ? -48.870 -1.039 78.615 1.00 80.81 80 ILE A C 1
ATOM 637 O O . ILE A 1 80 ? -47.757 -1.501 78.359 1.00 80.81 80 ILE A O 1
ATOM 641 N N . TRP A 1 81 ? -49.285 0.119 78.094 1.00 83.00 81 TRP A N 1
ATOM 642 C CA . TRP A 1 81 ? -48.481 0.919 77.171 1.00 83.00 81 TRP A CA 1
ATOM 643 C C . TRP A 1 81 ? -47.195 1.452 77.810 1.00 83.00 81 TRP A C 1
ATOM 645 O O . TRP A 1 81 ? -46.149 1.460 77.171 1.00 83.00 81 TRP A O 1
ATOM 655 N N . ARG A 1 82 ? -47.219 1.844 79.088 1.00 83.62 82 ARG A N 1
ATOM 656 C CA . ARG A 1 82 ? -46.018 2.306 79.804 1.00 83.62 82 ARG A CA 1
ATOM 657 C C . ARG A 1 82 ? -44.971 1.200 79.973 1.00 83.62 82 ARG A C 1
ATOM 659 O O . ARG A 1 82 ? -43.780 1.501 79.999 1.00 83.62 82 ARG A O 1
ATOM 666 N N . THR A 1 83 ? -45.402 -0.058 80.051 1.00 87.19 83 THR A N 1
ATOM 667 C CA . THR A 1 83 ? -44.506 -1.219 80.149 1.00 87.19 83 THR A CA 1
ATOM 668 C C . THR A 1 83 ? -44.006 -1.691 78.781 1.00 87.19 83 THR A C 1
ATOM 670 O O . THR A 1 83 ? -42.827 -2.013 78.643 1.00 87.19 83 THR A O 1
ATOM 673 N N . ILE A 1 84 ? -44.871 -1.718 77.760 1.00 84.12 84 ILE A N 1
ATOM 674 C CA . ILE A 1 84 ? -44.555 -2.281 76.433 1.00 84.12 84 ILE A CA 1
ATOM 675 C C . ILE A 1 84 ? -43.990 -1.224 75.465 1.00 84.12 84 ILE A C 1
ATOM 677 O O . ILE A 1 84 ? -43.136 -1.532 74.632 1.00 84.12 84 ILE A O 1
ATOM 681 N N . GLY A 1 85 ? -44.396 0.038 75.606 1.00 83.06 85 GLY A N 1
ATOM 682 C CA . GLY A 1 85 ? -44.012 1.160 74.745 1.00 83.06 85 GLY A CA 1
ATOM 683 C C . GLY A 1 85 ? -42.500 1.329 74.545 1.00 83.06 85 GLY A C 1
ATOM 684 O O . GLY A 1 85 ? -42.075 1.458 73.400 1.00 83.06 85 GLY A O 1
ATOM 685 N N . PRO A 1 86 ? -41.648 1.250 75.589 1.00 86.88 86 PRO A N 1
ATOM 686 C CA . PRO A 1 86 ? -40.196 1.331 75.411 1.00 86.88 86 PRO A CA 1
ATOM 687 C C . PRO A 1 86 ? -39.607 0.215 74.532 1.00 86.88 86 PRO A C 1
ATOM 689 O O . PRO A 1 86 ? -38.642 0.453 73.807 1.00 86.88 86 PRO A O 1
ATOM 692 N N . TYR A 1 87 ? -40.174 -0.996 74.570 1.00 87.38 87 TYR A N 1
ATOM 693 C CA . TYR A 1 87 ? -39.731 -2.110 73.723 1.00 87.38 87 TYR A CA 1
ATOM 694 C C . TYR A 1 87 ? -40.170 -1.920 72.273 1.00 87.38 87 TYR A C 1
ATOM 696 O O . TYR A 1 87 ? -39.360 -2.109 71.368 1.00 87.38 87 TYR A O 1
ATOM 704 N N . LEU A 1 88 ? -41.410 -1.474 72.062 1.00 86.81 88 LEU A N 1
ATOM 705 C CA . LEU A 1 88 ? -41.929 -1.113 70.743 1.00 86.81 88 LEU A CA 1
ATOM 706 C C . LEU A 1 88 ? -41.124 0.036 70.110 1.00 86.81 88 LEU A C 1
ATOM 708 O O . LEU A 1 88 ? -40.789 -0.024 68.930 1.00 86.81 88 LEU A O 1
ATOM 712 N N . GLN A 1 89 ? -40.714 1.029 70.906 1.00 86.69 89 GLN A N 1
ATOM 713 C CA . GLN A 1 89 ? -39.839 2.109 70.448 1.00 86.69 89 GLN A CA 1
ATOM 714 C C . GLN A 1 89 ? -38.457 1.588 70.028 1.00 86.69 89 GLN A C 1
ATOM 716 O O . GLN A 1 89 ? -37.957 1.970 68.974 1.00 86.69 89 GLN A O 1
ATOM 721 N N . ARG A 1 90 ? -37.842 0.687 70.813 1.00 88.56 90 ARG A N 1
ATOM 722 C CA . ARG A 1 90 ? -36.563 0.052 70.438 1.00 88.56 90 ARG A CA 1
ATOM 723 C C . ARG A 1 90 ? -36.687 -0.771 69.158 1.00 88.56 90 ARG A C 1
ATOM 725 O O . ARG A 1 90 ? -35.773 -0.730 68.342 1.00 88.56 90 ARG A O 1
ATOM 732 N N . GLN A 1 91 ? -37.797 -1.488 68.973 1.00 89.44 91 GLN A N 1
ATOM 733 C CA . GLN A 1 91 ? -38.073 -2.223 67.737 1.00 89.44 91 GLN A CA 1
ATOM 734 C C . GLN A 1 91 ? -38.220 -1.279 66.543 1.00 89.44 91 GLN A C 1
ATOM 736 O O . GLN A 1 91 ? -37.630 -1.546 65.503 1.00 89.44 91 GLN A O 1
ATOM 741 N N . LEU A 1 92 ? -38.916 -0.148 66.694 1.00 89.56 92 LEU A N 1
ATOM 742 C CA . LEU A 1 92 ? -39.003 0.859 65.636 1.00 89.56 92 LEU A CA 1
ATOM 743 C C . LEU A 1 92 ? -37.620 1.421 65.278 1.00 89.56 92 LEU A C 1
ATOM 745 O O . LEU A 1 92 ? -37.284 1.487 64.101 1.00 89.56 92 LEU A O 1
ATOM 749 N N . THR A 1 93 ? -36.805 1.785 66.275 1.00 90.56 93 THR A N 1
ATOM 750 C CA . THR A 1 93 ? -35.435 2.278 66.048 1.00 90.56 93 THR A CA 1
ATOM 751 C C . THR A 1 93 ? -34.555 1.226 65.374 1.00 90.56 93 THR A C 1
ATOM 753 O O . THR A 1 93 ? -33.766 1.545 64.488 1.00 90.56 93 THR A O 1
ATOM 756 N N . PHE A 1 94 ? -34.691 -0.041 65.765 1.00 92.38 94 PHE A N 1
ATOM 757 C CA . PHE A 1 94 ? -33.991 -1.135 65.104 1.00 92.38 94 PHE A CA 1
ATOM 758 C C . PHE A 1 94 ? -34.447 -1.286 63.646 1.00 92.38 94 PHE A C 1
ATOM 760 O O . PHE A 1 94 ? -33.607 -1.291 62.749 1.00 92.38 94 PHE A O 1
ATOM 767 N N . ASN A 1 95 ? -35.759 -1.326 63.396 1.00 91.81 95 ASN A N 1
ATOM 768 C CA . ASN A 1 95 ? -36.322 -1.426 62.051 1.00 91.81 95 ASN A CA 1
ATOM 769 C C . ASN A 1 95 ? -35.869 -0.258 61.166 1.00 91.81 95 ASN A C 1
ATOM 771 O O . ASN A 1 95 ? -35.479 -0.490 60.026 1.00 91.81 95 ASN A O 1
ATOM 775 N N . SER A 1 96 ? -35.844 0.976 61.685 1.00 92.31 96 SER A N 1
ATOM 776 C CA . SER A 1 96 ? -35.374 2.136 60.920 1.00 92.31 96 SER A CA 1
ATOM 777 C C . SER A 1 96 ? -33.892 2.033 60.562 1.00 92.31 96 SER A C 1
ATOM 779 O O . SER A 1 96 ? -33.528 2.339 59.432 1.00 92.31 96 SER A O 1
ATOM 781 N N . LEU A 1 97 ? -33.040 1.559 61.480 1.00 95.19 97 LEU A N 1
ATOM 782 C CA . LEU A 1 97 ? -31.612 1.355 61.202 1.00 95.19 97 LEU A CA 1
ATOM 783 C C . LEU A 1 97 ? -31.381 0.248 60.164 1.00 95.19 97 LEU A C 1
ATOM 785 O O . LEU A 1 97 ? -30.514 0.386 59.302 1.00 95.19 97 LEU A O 1
ATOM 789 N N . VAL A 1 98 ? -32.165 -0.834 60.217 1.00 95.19 98 VAL A N 1
ATOM 790 C CA . VAL A 1 98 ? -32.111 -1.909 59.215 1.00 95.19 98 VAL A CA 1
ATOM 791 C C . VAL A 1 98 ? -32.544 -1.385 57.848 1.00 95.19 98 VAL A C 1
ATOM 793 O O . VAL A 1 98 ? -31.831 -1.596 56.873 1.00 95.19 98 VAL A O 1
ATOM 796 N N . VAL A 1 99 ? -33.665 -0.666 57.769 1.00 95.31 99 VAL A N 1
ATOM 797 C CA . VAL A 1 99 ? -34.151 -0.066 56.517 1.00 95.31 99 VAL A CA 1
ATOM 798 C C . VAL A 1 99 ? -33.146 0.934 55.954 1.00 95.31 99 VAL A C 1
ATOM 800 O O . VAL A 1 99 ? -32.851 0.899 54.763 1.00 95.31 99 VAL A O 1
ATOM 803 N N . GLU A 1 100 ? -32.561 1.785 56.796 1.00 95.38 100 GLU A N 1
ATOM 804 C CA . GLU A 1 100 ? -31.517 2.722 56.380 1.00 95.38 100 GLU A CA 1
ATOM 805 C C . GLU A 1 100 ? -30.293 1.986 55.814 1.00 95.38 100 GLU A C 1
ATOM 807 O O . GLU A 1 100 ? -29.775 2.357 54.760 1.00 95.38 100 GLU A O 1
ATOM 812 N N . HIS A 1 101 ? -29.844 0.917 56.479 1.00 95.50 101 HIS A N 1
ATOM 813 C CA . HIS A 1 101 ? -28.734 0.101 55.997 1.00 95.50 101 HIS A CA 1
ATOM 814 C C . HIS A 1 101 ? -29.059 -0.587 54.664 1.00 95.50 101 HIS A C 1
ATOM 816 O O . HIS A 1 101 ? -28.247 -0.527 53.743 1.00 95.50 101 HIS A O 1
ATOM 822 N N . VAL A 1 102 ? -30.249 -1.181 54.533 1.00 95.94 102 VAL A N 1
ATOM 823 C CA . VAL A 1 102 ? -30.698 -1.840 53.297 1.00 95.94 102 VAL A CA 1
ATOM 824 C C . VAL A 1 102 ? -30.829 -0.837 52.151 1.00 95.94 102 VAL A C 1
ATOM 826 O O . VAL A 1 102 ? -30.392 -1.135 51.045 1.00 95.94 102 VAL A O 1
ATOM 829 N N . ASN A 1 103 ? -31.356 0.366 52.397 1.00 94.94 103 ASN A N 1
ATOM 830 C CA . ASN A 1 103 ? -31.426 1.423 51.385 1.00 94.94 103 ASN A CA 1
ATOM 831 C C . ASN A 1 103 ? -30.025 1.878 50.947 1.00 94.94 103 ASN A C 1
ATOM 833 O O . ASN A 1 103 ? -29.773 2.021 49.751 1.00 94.94 103 ASN A O 1
ATOM 837 N N . ARG A 1 104 ? -29.089 2.031 51.893 1.00 95.38 104 ARG A N 1
ATOM 838 C CA . ARG A 1 104 ? -27.690 2.366 51.587 1.00 95.38 104 ARG A CA 1
ATOM 839 C C . ARG A 1 104 ? -27.001 1.267 50.769 1.00 95.38 104 ARG A C 1
ATOM 841 O O . ARG A 1 104 ? -26.273 1.585 49.830 1.00 95.38 104 ARG A O 1
ATOM 848 N N . ASP A 1 105 ? -27.236 -0.007 51.090 1.00 95.44 105 ASP A N 1
ATOM 849 C CA . ASP A 1 105 ? -26.716 -1.136 50.305 1.00 95.44 105 ASP A CA 1
ATOM 850 C C . ASP A 1 105 ? -27.372 -1.203 48.916 1.00 95.44 105 ASP A C 1
ATOM 852 O O . ASP A 1 105 ? -26.692 -1.422 47.914 1.00 95.44 105 ASP A O 1
ATOM 856 N N . ALA A 1 106 ? -28.676 -0.929 48.819 1.00 94.81 106 ALA A N 1
ATOM 857 C CA . ALA A 1 106 ? -29.389 -0.850 47.549 1.00 94.81 106 ALA A CA 1
ATOM 858 C C . ALA A 1 106 ? -28.797 0.233 46.634 1.00 94.81 106 ALA A C 1
ATOM 860 O O . ALA A 1 106 ? -28.531 -0.035 45.462 1.00 94.81 106 ALA A O 1
ATOM 861 N N . ASP A 1 107 ? -28.510 1.425 47.161 1.00 94.38 107 ASP A N 1
ATOM 862 C CA . ASP A 1 107 ? -27.847 2.494 46.407 1.00 94.38 107 ASP A CA 1
ATOM 863 C C . ASP A 1 107 ? -26.446 2.097 45.937 1.00 94.38 107 ASP A C 1
ATOM 865 O O . ASP A 1 107 ? -26.090 2.334 44.775 1.00 94.38 107 ASP A O 1
ATOM 869 N N . ALA A 1 108 ? -25.668 1.444 46.805 1.00 94.06 108 ALA A N 1
ATOM 870 C CA . ALA A 1 108 ? -24.351 0.926 46.451 1.00 94.06 108 ALA A CA 1
ATOM 871 C C . ALA A 1 108 ? -24.438 -0.112 45.318 1.00 94.06 108 ALA A C 1
ATOM 873 O O . ALA A 1 108 ? -23.693 -0.014 44.340 1.00 94.06 108 ALA A O 1
ATOM 874 N N . ARG A 1 109 ? -25.395 -1.047 45.386 1.00 93.75 109 ARG A N 1
ATOM 875 C CA . ARG A 1 109 ? -25.629 -2.054 44.338 1.00 93.75 109 ARG A CA 1
ATOM 876 C C . ARG A 1 109 ? -26.114 -1.444 43.030 1.00 93.75 109 ARG A C 1
ATOM 878 O O . ARG A 1 109 ? -25.645 -1.848 41.971 1.00 93.75 109 ARG A O 1
ATOM 885 N N . ARG A 1 110 ? -26.994 -0.437 43.069 1.00 93.38 110 ARG A N 1
ATOM 886 C CA . ARG A 1 110 ? -27.406 0.306 41.864 1.00 93.38 110 ARG A CA 1
ATOM 887 C C . ARG A 1 110 ? -26.212 0.980 41.196 1.00 93.38 110 ARG A C 1
ATOM 889 O O . ARG A 1 110 ? -26.086 0.940 39.975 1.00 93.38 110 ARG A O 1
ATOM 896 N N . ALA A 1 111 ? -25.347 1.617 41.985 1.00 94.00 111 ALA A N 1
ATOM 897 C CA . ALA A 1 111 ? -24.148 2.265 41.470 1.00 94.00 111 ALA A CA 1
ATOM 898 C C . ALA A 1 111 ? -23.162 1.250 40.872 1.00 94.00 111 ALA A C 1
ATOM 900 O O . ALA A 1 111 ? -22.623 1.511 39.798 1.00 94.00 111 ALA A O 1
ATOM 901 N N . ALA A 1 112 ? -22.967 0.100 41.525 1.00 92.62 112 ALA A N 1
ATOM 902 C CA . ALA A 1 112 ? -22.149 -0.993 41.006 1.00 92.62 112 ALA A CA 1
ATOM 903 C C . ALA A 1 112 ? -22.709 -1.535 39.681 1.00 92.62 112 ALA A C 1
ATOM 905 O O . ALA A 1 112 ? -22.010 -1.494 38.675 1.00 92.62 112 ALA A O 1
ATOM 906 N N . HIS A 1 113 ? -24.000 -1.884 39.632 1.00 93.50 113 HIS A N 1
ATOM 907 C CA . HIS A 1 113 ? -24.641 -2.386 38.415 1.00 93.50 113 HIS A CA 1
ATOM 908 C C . HIS A 1 113 ? -24.522 -1.399 37.243 1.00 93.50 113 HIS A C 1
ATOM 910 O O . HIS A 1 113 ? -24.238 -1.804 36.118 1.00 93.50 113 HIS A O 1
ATOM 916 N N . ARG A 1 114 ? -24.683 -0.086 37.480 1.00 93.62 114 ARG A N 1
ATOM 917 C CA . ARG A 1 114 ? -24.465 0.927 36.428 1.00 93.62 114 ARG A CA 1
ATOM 918 C C . ARG A 1 114 ? -23.030 0.920 35.901 1.00 93.62 114 ARG A C 1
ATOM 920 O O . ARG A 1 114 ? -22.849 0.905 34.687 1.00 93.62 114 ARG A O 1
ATOM 927 N N . ARG A 1 115 ? -22.031 0.882 36.789 1.00 94.38 115 ARG A N 1
ATOM 928 C CA . ARG A 1 115 ? -20.612 0.811 36.395 1.00 94.38 115 ARG A CA 1
ATOM 929 C C . ARG A 1 115 ? -20.311 -0.455 35.602 1.00 94.38 115 ARG A C 1
ATOM 931 O O . ARG A 1 115 ? -19.593 -0.380 34.608 1.00 94.38 115 ARG A O 1
ATOM 938 N N . ASP A 1 116 ? -20.883 -1.586 36.000 1.00 92.88 116 ASP A N 1
ATOM 939 C CA . ASP A 1 116 ? -20.702 -2.854 35.293 1.00 92.88 116 ASP A CA 1
ATOM 940 C C . ASP A 1 116 ? -21.307 -2.783 33.888 1.00 92.88 116 ASP A C 1
ATOM 942 O O . ASP A 1 116 ? -20.641 -3.133 32.914 1.00 92.88 116 ASP A O 1
ATOM 946 N N . ARG A 1 117 ? -22.524 -2.232 33.742 1.00 94.56 117 ARG A N 1
ATOM 947 C CA . ARG A 1 117 ? -23.138 -2.002 32.421 1.00 94.56 117 ARG A CA 1
ATOM 948 C C . ARG A 1 117 ? -22.290 -1.090 31.538 1.00 94.56 117 ARG A C 1
ATOM 950 O O . ARG A 1 117 ? -22.087 -1.403 30.366 1.00 94.56 117 ARG A O 1
ATOM 957 N N . GLU A 1 118 ? -21.815 0.029 32.077 1.00 94.62 118 GLU A N 1
ATOM 958 C CA . GLU A 1 118 ? -20.973 0.985 31.349 1.00 94.62 118 GLU A CA 1
ATOM 959 C C . GLU A 1 118 ? -19.644 0.350 30.925 1.00 94.62 118 GLU A C 1
ATOM 961 O O . GLU A 1 118 ? -19.211 0.522 29.786 1.00 94.62 118 GLU A O 1
ATOM 966 N N . THR A 1 119 ? -19.039 -0.450 31.803 1.00 93.94 119 THR A N 1
ATOM 967 C CA . THR A 1 119 ? -17.788 -1.167 31.533 1.00 93.94 119 THR A CA 1
ATOM 968 C C . THR A 1 119 ? -17.982 -2.215 30.442 1.00 93.94 119 THR A C 1
ATOM 970 O O . THR A 1 119 ? -17.230 -2.229 29.469 1.00 93.94 119 THR A O 1
ATOM 973 N N . VAL A 1 120 ? -19.022 -3.051 30.538 1.00 93.81 120 VAL A N 1
ATOM 974 C CA . VAL A 1 120 ? -19.347 -4.052 29.507 1.00 93.81 120 VAL A CA 1
ATOM 975 C C . VAL A 1 120 ? -19.625 -3.378 28.161 1.00 93.81 120 VAL A C 1
ATOM 977 O O . VAL A 1 120 ? -19.127 -3.835 27.130 1.00 93.81 120 VAL A O 1
ATOM 980 N N . ALA A 1 121 ? -20.363 -2.264 28.152 1.00 92.44 121 ALA A N 1
ATOM 981 C CA . ALA A 1 121 ? -20.624 -1.497 26.936 1.00 92.44 121 ALA A CA 1
ATOM 982 C C . ALA A 1 121 ? -19.337 -0.913 26.328 1.00 92.44 121 ALA A C 1
ATOM 984 O O . ALA A 1 121 ? -19.144 -0.998 25.114 1.00 92.44 121 ALA A O 1
ATOM 985 N N . ALA A 1 122 ? -18.439 -0.368 27.154 1.00 93.75 122 ALA A N 1
ATOM 986 C CA . ALA A 1 122 ? -17.155 0.167 26.710 1.00 93.75 122 ALA A CA 1
ATOM 987 C C . ALA A 1 122 ? -16.248 -0.925 26.123 1.00 93.75 122 ALA A C 1
ATOM 989 O O . ALA A 1 122 ? -15.685 -0.733 25.044 1.00 93.75 122 ALA A O 1
ATOM 990 N N . ILE A 1 123 ? -16.160 -2.090 26.776 1.00 93.19 123 ILE A N 1
ATOM 991 C CA . ILE A 1 123 ? -15.393 -3.237 26.268 1.00 93.19 123 ILE A CA 1
ATOM 992 C C . ILE A 1 123 ? -15.969 -3.694 24.924 1.00 93.19 123 ILE A C 1
ATOM 994 O O . ILE A 1 123 ? -15.217 -3.859 23.965 1.00 93.19 123 ILE A O 1
ATOM 998 N N . ARG A 1 124 ? -17.298 -3.831 24.811 1.00 91.19 124 ARG A N 1
ATOM 999 C CA . ARG A 1 124 ? -17.961 -4.219 23.555 1.00 91.19 124 ARG A CA 1
ATOM 1000 C C . ARG A 1 124 ? -17.659 -3.225 22.430 1.00 91.19 124 ARG A C 1
ATOM 1002 O O . ARG A 1 124 ? -17.313 -3.631 21.323 1.00 91.19 124 ARG A O 1
ATOM 1009 N N . ALA A 1 125 ? -17.740 -1.926 22.718 1.00 92.38 125 ALA A N 1
ATOM 1010 C CA . ALA A 1 125 ? -17.412 -0.879 21.756 1.00 92.38 125 ALA A CA 1
ATOM 1011 C C . ALA A 1 125 ? -15.944 -0.942 21.304 1.00 92.38 125 ALA A C 1
ATOM 1013 O O . ALA A 1 125 ? -15.662 -0.774 20.118 1.00 92.38 125 ALA A O 1
ATOM 1014 N N . GLU A 1 126 ? -15.011 -1.206 22.219 1.00 92.75 126 GLU A N 1
ATOM 1015 C CA . GLU A 1 126 ? -13.591 -1.312 21.886 1.00 92.75 126 GLU A CA 1
ATOM 1016 C C . GLU A 1 126 ? -13.279 -2.565 21.061 1.00 92.75 126 GLU A C 1
ATOM 1018 O O . GLU A 1 126 ? -12.577 -2.475 20.053 1.00 92.75 126 GLU A O 1
ATOM 1023 N N . MET A 1 127 ? -13.883 -3.710 21.396 1.00 90.75 127 MET A N 1
ATOM 1024 C CA . MET A 1 127 ? -13.773 -4.925 20.582 1.00 90.75 127 MET A CA 1
ATOM 1025 C C . MET A 1 127 ? -14.261 -4.685 19.149 1.00 90.75 127 MET A C 1
ATOM 1027 O O . MET A 1 127 ? -13.573 -5.065 18.204 1.00 90.75 127 MET A O 1
ATOM 1031 N N . HIS A 1 128 ? -15.379 -3.972 18.965 1.00 90.12 128 HIS A N 1
ATOM 1032 C CA . HIS A 1 128 ? -15.853 -3.604 17.628 1.00 90.12 128 HIS A CA 1
ATOM 1033 C C . HIS A 1 128 ? -14.851 -2.739 16.852 1.00 90.12 128 HIS A C 1
ATOM 1035 O O . HIS A 1 128 ? -14.666 -2.953 15.651 1.00 90.12 128 HIS A O 1
ATOM 1041 N N . LYS A 1 129 ? -14.175 -1.783 17.505 1.00 88.75 129 LYS A N 1
ATOM 1042 C CA . LYS A 1 129 ? -13.130 -0.979 16.848 1.00 88.75 129 LYS A CA 1
ATOM 1043 C C . LYS A 1 129 ? -11.936 -1.831 16.437 1.00 88.75 129 LYS A C 1
ATOM 1045 O O . LYS A 1 129 ? -11.437 -1.650 15.329 1.00 88.75 129 LYS A O 1
ATOM 1050 N N . ILE A 1 130 ? -11.503 -2.758 17.293 1.00 90.62 130 ILE A N 1
ATOM 1051 C CA . ILE A 1 130 ? -10.398 -3.677 16.996 1.00 90.62 130 ILE A CA 1
ATOM 1052 C C . ILE A 1 130 ? -10.750 -4.552 15.791 1.00 90.62 130 ILE A C 1
ATOM 1054 O O . ILE A 1 130 ? -9.968 -4.606 14.845 1.00 90.62 130 ILE A O 1
ATOM 1058 N N . THR A 1 131 ? -11.941 -5.155 15.763 1.00 89.50 131 THR A N 1
ATOM 1059 C CA . THR A 1 131 ? -12.395 -5.962 14.619 1.00 89.50 131 THR A CA 1
ATOM 1060 C C . THR A 1 131 ? -12.473 -5.129 13.337 1.00 89.50 131 THR A C 1
ATOM 1062 O O . THR A 1 131 ? -11.998 -5.558 12.286 1.00 89.50 131 THR A O 1
ATOM 1065 N N . ALA A 1 132 ? -13.001 -3.902 13.405 1.00 90.12 132 ALA A N 1
ATOM 1066 C CA . ALA A 1 132 ? -13.050 -3.007 12.250 1.00 90.12 132 ALA A CA 1
ATOM 1067 C C . ALA A 1 132 ? -11.647 -2.605 11.756 1.00 90.12 132 ALA A C 1
ATOM 1069 O O . ALA A 1 132 ? -11.409 -2.536 10.548 1.00 90.12 132 ALA A O 1
ATOM 1070 N N . PHE A 1 133 ? -10.711 -2.347 12.672 1.00 90.50 133 PHE A N 1
ATOM 1071 C CA . PHE A 1 133 ? -9.317 -2.057 12.346 1.00 90.50 133 PHE A CA 1
ATOM 1072 C C . PHE A 1 133 ? -8.631 -3.260 11.692 1.00 90.50 133 PHE A C 1
ATOM 1074 O O . PHE A 1 133 ? -8.027 -3.100 10.634 1.00 90.50 133 PHE A O 1
ATOM 1081 N N . GLN A 1 134 ? -8.778 -4.455 12.267 1.00 89.62 134 GLN A N 1
ATOM 1082 C CA . GLN A 1 134 ? -8.241 -5.704 11.722 1.00 89.62 134 GLN A CA 1
ATOM 1083 C C . GLN A 1 134 ? -8.773 -5.974 10.311 1.00 89.62 134 GLN A C 1
ATOM 1085 O O . GLN A 1 134 ? -7.986 -6.263 9.413 1.00 89.62 134 GLN A O 1
ATOM 1090 N N . GLY A 1 135 ? -10.076 -5.783 10.077 1.00 90.12 135 GLY A N 1
ATOM 1091 C CA . GLY A 1 135 ? -10.669 -5.915 8.745 1.00 90.12 135 GLY A CA 1
ATOM 1092 C C . GLY A 1 135 ? -10.090 -4.919 7.733 1.00 90.12 135 GLY A C 1
ATOM 1093 O O . GLY A 1 135 ? -9.730 -5.298 6.621 1.00 90.12 135 GLY A O 1
ATOM 1094 N N . ARG A 1 136 ? -9.921 -3.646 8.117 1.00 93.44 136 ARG A N 1
ATOM 1095 C CA . ARG A 1 136 ? -9.288 -2.637 7.244 1.00 93.44 136 ARG A CA 1
ATOM 1096 C C . ARG A 1 136 ? -7.817 -2.939 6.974 1.00 93.44 136 ARG A C 1
ATOM 1098 O O . ARG A 1 136 ? -7.363 -2.740 5.851 1.00 93.44 136 ARG A O 1
ATOM 1105 N N . LEU A 1 137 ? -7.083 -3.419 7.976 1.00 91.81 137 LEU A N 1
ATOM 1106 C CA . LEU A 1 137 ? -5.691 -3.832 7.828 1.00 91.81 137 LEU A CA 1
ATOM 1107 C C . LEU A 1 137 ? -5.572 -5.025 6.873 1.00 91.81 137 LEU A C 1
ATOM 1109 O O . LEU A 1 137 ? -4.704 -5.017 6.008 1.00 91.81 137 LEU A O 1
ATOM 1113 N N . MET A 1 138 ? -6.473 -6.003 6.978 1.00 93.12 138 MET A N 1
ATOM 1114 C CA . MET A 1 138 ? -6.523 -7.152 6.075 1.00 93.12 138 MET A CA 1
ATOM 1115 C C . MET A 1 138 ? -6.729 -6.714 4.621 1.00 93.12 138 MET A C 1
ATOM 1117 O O . ME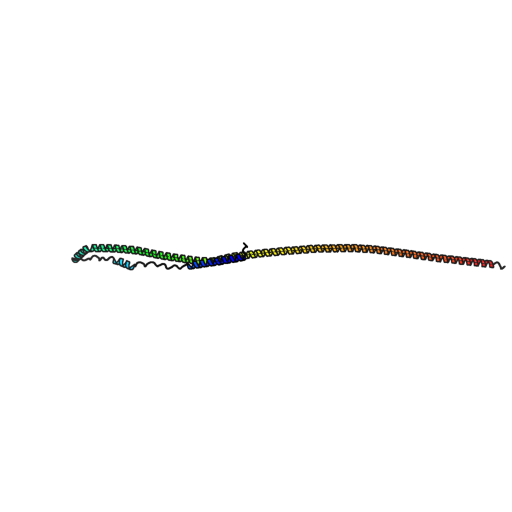T A 1 138 ? -5.976 -7.120 3.738 1.00 93.12 138 MET A O 1
ATOM 1121 N N . VAL A 1 139 ? -7.692 -5.818 4.381 1.00 92.38 139 VAL A N 1
ATOM 1122 C CA . VAL A 1 139 ? -7.934 -5.246 3.048 1.00 92.38 139 VAL A CA 1
ATOM 1123 C C . VAL A 1 139 ? -6.714 -4.469 2.550 1.00 92.38 139 VAL A C 1
ATOM 1125 O O . VAL A 1 139 ? -6.326 -4.629 1.395 1.00 92.38 139 VAL A O 1
ATOM 1128 N N . LEU A 1 140 ? -6.084 -3.650 3.400 1.00 93.25 140 LEU A N 1
ATOM 1129 C CA . LEU A 1 140 ? -4.870 -2.914 3.040 1.00 93.25 140 LEU A CA 1
ATOM 1130 C C . LEU A 1 140 ? -3.755 -3.872 2.606 1.00 93.25 140 LEU A C 1
ATOM 1132 O O . LEU A 1 140 ? -3.151 -3.655 1.560 1.00 93.25 140 LEU A O 1
ATOM 1136 N N . LEU A 1 141 ? -3.512 -4.933 3.381 1.00 91.81 141 LEU A N 1
ATOM 1137 C CA . LEU A 1 141 ? -2.506 -5.944 3.069 1.00 91.81 141 LEU A CA 1
ATOM 1138 C C . LEU A 1 141 ? -2.824 -6.632 1.736 1.00 91.81 141 LEU A C 1
ATOM 1140 O O . LEU A 1 141 ? -1.979 -6.624 0.849 1.00 91.81 141 LEU A O 1
ATOM 1144 N N . GLN A 1 142 ? -4.062 -7.080 1.516 1.00 92.12 142 GLN A N 1
ATOM 1145 C CA . GLN A 1 142 ? -4.494 -7.664 0.235 1.00 92.12 142 GLN A CA 1
ATOM 1146 C C . GLN A 1 142 ? -4.211 -6.767 -0.989 1.00 92.12 142 GLN A C 1
ATOM 1148 O O . GLN A 1 142 ? -4.014 -7.282 -2.089 1.00 92.12 142 GLN A O 1
ATOM 1153 N N . HIS A 1 143 ? -4.158 -5.441 -0.819 1.00 92.44 143 HIS A N 1
ATOM 1154 C CA . HIS A 1 143 ? -3.859 -4.494 -1.899 1.00 92.44 143 HIS A CA 1
ATOM 1155 C C . HIS A 1 143 ? -2.360 -4.210 -2.102 1.00 92.44 143 HIS A C 1
ATOM 1157 O O . HIS A 1 143 ? -1.997 -3.601 -3.111 1.00 92.44 143 HIS A O 1
ATOM 1163 N N . VAL A 1 144 ? -1.472 -4.653 -1.205 1.00 91.12 144 VAL A N 1
ATOM 1164 C CA . VAL A 1 144 ? -0.024 -4.407 -1.329 1.00 91.12 144 VAL A CA 1
ATOM 1165 C C . VAL A 1 144 ? 0.556 -5.128 -2.544 1.00 91.12 144 VAL A C 1
ATOM 1167 O O . VAL A 1 144 ? 1.226 -4.488 -3.349 1.00 91.12 144 VAL A O 1
ATOM 1170 N N . THR A 1 145 ? 0.279 -6.423 -2.719 1.00 85.94 145 THR A N 1
ATOM 1171 C CA . THR A 1 145 ? 0.792 -7.210 -3.856 1.00 85.94 145 THR A CA 1
ATOM 1172 C C . THR A 1 145 ? 0.399 -6.621 -5.214 1.00 85.94 145 THR A C 1
ATOM 1174 O O . THR A 1 145 ? 1.302 -6.327 -5.995 1.00 85.94 145 THR A O 1
ATOM 1177 N N . PRO A 1 146 ? -0.891 -6.354 -5.517 1.00 88.69 146 PRO A N 1
ATOM 1178 C CA . PRO A 1 146 ? -1.250 -5.758 -6.801 1.00 88.69 146 PRO A CA 1
ATOM 1179 C C . PRO A 1 146 ? -0.659 -4.354 -6.983 1.00 88.69 146 PRO A C 1
ATOM 1181 O O . PRO A 1 146 ? -0.303 -3.989 -8.099 1.00 88.69 146 PRO A O 1
ATOM 1184 N N . TYR A 1 147 ? -0.507 -3.564 -5.914 1.00 86.88 147 TYR A N 1
ATOM 1185 C CA . TYR A 1 147 ? 0.169 -2.270 -6.003 1.00 86.88 147 TYR A CA 1
ATOM 1186 C C . TYR A 1 147 ? 1.654 -2.422 -6.371 1.00 86.88 147 TYR A C 1
ATOM 1188 O O . TYR A 1 147 ? 2.122 -1.764 -7.303 1.00 86.88 147 TYR A O 1
ATOM 1196 N N . VAL A 1 148 ? 2.389 -3.313 -5.702 1.00 89.44 148 VAL A N 1
ATOM 1197 C CA . VAL A 1 148 ? 3.798 -3.599 -6.023 1.00 89.44 148 VAL A CA 1
ATOM 1198 C C . VAL A 1 148 ? 3.931 -4.119 -7.457 1.00 89.44 148 VAL A C 1
ATOM 1200 O O . VAL A 1 148 ? 4.756 -3.605 -8.208 1.00 89.44 148 VAL A O 1
ATOM 1203 N N . ASP A 1 149 ? 3.039 -5.010 -7.894 1.00 86.06 149 ASP A N 1
ATOM 1204 C CA . ASP A 1 149 ? 3.003 -5.505 -9.274 1.00 86.06 149 ASP A CA 1
ATOM 1205 C C . ASP A 1 149 ? 2.861 -4.378 -10.307 1.00 86.06 149 ASP A C 1
ATOM 1207 O O . ASP A 1 149 ? 3.434 -4.457 -11.397 1.00 86.06 149 ASP A O 1
ATOM 1211 N N . THR A 1 150 ? 2.092 -3.322 -10.012 1.00 87.50 150 THR A N 1
ATOM 1212 C CA . THR A 1 150 ? 1.999 -2.172 -10.929 1.00 87.50 150 THR A CA 1
ATOM 1213 C C . THR A 1 150 ? 3.315 -1.408 -11.028 1.00 87.50 150 THR A C 1
ATOM 1215 O O . THR A 1 150 ? 3.684 -0.979 -12.123 1.00 87.50 150 THR A O 1
ATOM 1218 N N . LYS A 1 151 ? 4.055 -1.284 -9.921 1.00 84.44 151 LYS A N 1
ATOM 1219 C CA . LYS A 1 151 ? 5.356 -0.603 -9.878 1.00 84.44 151 LYS A CA 1
ATOM 1220 C C . LYS A 1 151 ? 6.442 -1.404 -10.587 1.00 84.44 151 LYS A C 1
ATOM 1222 O O . LYS A 1 151 ? 7.214 -0.832 -11.354 1.00 84.44 151 LYS A O 1
ATOM 1227 N N . ASP A 1 152 ? 6.434 -2.722 -10.430 1.00 86.00 152 ASP A N 1
ATOM 1228 C CA . ASP A 1 152 ? 7.338 -3.608 -11.163 1.00 86.00 152 ASP A CA 1
ATOM 1229 C C . ASP A 1 152 ? 7.067 -3.557 -12.673 1.00 86.00 152 ASP A C 1
ATOM 1231 O O . ASP A 1 152 ? 8.000 -3.452 -13.474 1.00 86.00 152 ASP A O 1
ATOM 1235 N N . ARG A 1 153 ? 5.792 -3.543 -13.092 1.00 83.06 153 ARG A N 1
ATOM 1236 C CA . ARG A 1 153 ? 5.427 -3.364 -14.511 1.00 83.06 153 ARG A CA 1
ATOM 1237 C C . ARG A 1 153 ? 5.873 -2.017 -15.065 1.00 83.06 153 ARG A C 1
ATOM 1239 O O . ARG A 1 153 ? 6.326 -1.968 -16.207 1.00 83.06 153 ARG A O 1
ATOM 1246 N N . GLU A 1 154 ? 5.750 -0.941 -14.292 1.00 86.50 154 GLU A N 1
ATOM 1247 C CA . GLU A 1 154 ? 6.223 0.395 -14.674 1.00 86.50 154 GLU A CA 1
ATOM 1248 C C . GLU A 1 154 ? 7.744 0.392 -14.904 1.00 86.50 154 GLU A C 1
ATOM 1250 O O . GLU A 1 154 ? 8.212 0.845 -15.952 1.00 86.50 154 GLU A O 1
ATOM 1255 N N . ALA A 1 155 ? 8.512 -0.215 -13.992 1.00 84.06 155 ALA A N 1
ATOM 1256 C CA . ALA A 1 155 ? 9.964 -0.341 -14.113 1.00 84.06 155 ALA A CA 1
ATOM 1257 C C . ALA A 1 155 ? 10.387 -1.176 -15.336 1.00 84.06 155 ALA A C 1
ATOM 1259 O O . ALA A 1 155 ? 11.253 -0.760 -16.112 1.00 84.06 155 ALA A O 1
ATOM 1260 N N . VAL A 1 156 ? 9.743 -2.329 -15.553 1.00 85.25 156 VAL A N 1
ATOM 1261 C CA . VAL A 1 156 ? 9.993 -3.187 -16.724 1.00 85.25 156 VAL A CA 1
ATOM 1262 C C . VAL A 1 156 ? 9.647 -2.456 -18.021 1.00 85.25 156 VAL A C 1
ATOM 1264 O O . VAL A 1 156 ? 10.427 -2.487 -18.974 1.00 85.25 156 VAL A O 1
ATOM 1267 N N . SER A 1 157 ? 8.523 -1.739 -18.053 1.00 76.81 157 SER A N 1
ATOM 1268 C CA . SER A 1 157 ? 8.114 -0.943 -19.216 1.00 76.81 157 SER A CA 1
ATOM 1269 C C . SER A 1 157 ? 9.133 0.154 -19.532 1.00 76.81 157 SER A C 1
ATOM 1271 O O . SER A 1 157 ? 9.523 0.308 -20.688 1.00 76.81 157 SER A O 1
ATOM 1273 N N . GLY A 1 158 ? 9.637 0.861 -18.516 1.00 78.88 158 GLY A N 1
ATOM 1274 C CA . GLY A 1 158 ? 10.702 1.854 -18.682 1.00 78.88 158 GLY A CA 1
ATOM 1275 C C . GLY A 1 158 ? 11.990 1.256 -19.258 1.00 78.88 158 GLY A C 1
ATOM 1276 O O . GLY A 1 158 ? 12.592 1.832 -20.166 1.00 78.88 158 GLY A O 1
ATOM 1277 N N . MET A 1 159 ? 12.383 0.062 -18.804 1.00 86.50 159 MET A N 1
ATOM 1278 C CA . MET A 1 159 ? 13.552 -0.642 -19.338 1.00 86.50 159 MET A CA 1
ATOM 1279 C C . MET A 1 159 ? 13.353 -1.087 -20.794 1.00 86.50 159 MET A C 1
ATOM 1281 O O . MET A 1 159 ? 14.288 -0.997 -21.589 1.00 86.50 159 MET A O 1
ATOM 1285 N N . HIS A 1 160 ? 12.145 -1.514 -21.177 1.00 84.94 160 HIS A N 1
ATOM 1286 C CA . HIS A 1 160 ? 11.824 -1.800 -22.577 1.00 84.94 160 HIS A CA 1
ATOM 1287 C C . HIS A 1 160 ? 11.944 -0.554 -23.453 1.00 84.94 160 HIS A C 1
ATOM 1289 O O . HIS A 1 160 ? 12.594 -0.622 -24.493 1.00 84.94 160 HIS A O 1
ATOM 1295 N N . VAL A 1 161 ? 11.399 0.587 -23.014 1.00 87.06 161 VAL A N 1
ATOM 1296 C CA . VAL A 1 161 ? 11.526 1.864 -23.737 1.00 87.06 161 VAL A CA 1
ATOM 1297 C C . VAL A 1 161 ? 12.997 2.247 -23.914 1.00 87.06 161 VAL A C 1
ATOM 1299 O O . VAL A 1 161 ? 13.407 2.598 -25.020 1.00 87.06 161 VAL A O 1
ATOM 1302 N N . LEU A 1 162 ? 13.812 2.116 -22.862 1.00 86.88 162 LEU A N 1
ATOM 1303 C CA . LEU A 1 162 ? 15.251 2.372 -22.937 1.00 86.88 162 LEU A CA 1
ATOM 1304 C C . LEU A 1 162 ? 15.949 1.426 -23.925 1.00 86.88 162 LEU A C 1
ATOM 1306 O O . LEU A 1 162 ? 16.735 1.880 -24.752 1.00 86.88 162 LEU A O 1
ATOM 1310 N N . ASN A 1 163 ? 15.654 0.126 -23.877 1.00 90.25 163 ASN A N 1
ATOM 1311 C CA . ASN A 1 163 ? 16.257 -0.854 -24.779 1.00 90.25 163 ASN A CA 1
ATOM 1312 C C . ASN A 1 163 ? 15.867 -0.599 -26.245 1.00 90.25 163 ASN A C 1
ATOM 1314 O O . ASN A 1 163 ? 16.707 -0.687 -27.141 1.00 90.25 163 ASN A O 1
ATOM 1318 N N . THR A 1 164 ? 14.613 -0.218 -26.502 1.00 91.62 164 THR A N 1
ATOM 1319 C CA . THR A 1 164 ? 14.151 0.192 -27.834 1.00 91.62 164 THR A CA 1
ATOM 1320 C C . THR A 1 164 ? 14.859 1.462 -28.300 1.00 91.62 164 THR A C 1
ATOM 1322 O O . THR A 1 164 ? 15.296 1.527 -29.450 1.00 91.62 164 THR A O 1
ATOM 1325 N N . ALA A 1 165 ? 15.037 2.451 -27.420 1.00 87.38 165 ALA A N 1
ATOM 1326 C CA . ALA A 1 165 ? 15.780 3.668 -27.736 1.00 87.38 165 ALA A CA 1
ATOM 1327 C C . ALA A 1 165 ? 17.248 3.361 -28.073 1.00 87.38 165 ALA A C 1
ATOM 1329 O O . ALA A 1 165 ? 17.746 3.824 -29.096 1.00 87.38 165 ALA A O 1
ATOM 1330 N N . ILE A 1 166 ? 17.919 2.521 -27.277 1.00 91.69 166 ILE A N 1
ATOM 1331 C CA . ILE A 1 166 ? 19.295 2.071 -27.540 1.00 91.69 166 ILE A CA 1
ATOM 1332 C C . ILE A 1 166 ? 19.371 1.332 -28.877 1.00 91.69 166 ILE A C 1
ATOM 1334 O O . ILE A 1 166 ? 20.223 1.657 -29.696 1.00 91.69 166 ILE A O 1
ATOM 1338 N N . SER A 1 167 ? 18.455 0.397 -29.135 1.00 92.69 167 SER A N 1
ATOM 1339 C CA . SER A 1 167 ? 18.413 -0.353 -30.397 1.00 92.69 167 SER A CA 1
ATOM 1340 C C . SER A 1 167 ? 18.227 0.576 -31.601 1.00 92.69 167 SER A C 1
ATOM 1342 O O . SER A 1 167 ? 18.909 0.419 -32.607 1.00 92.69 167 SER A O 1
ATOM 1344 N N . THR A 1 168 ? 17.379 1.600 -31.471 1.00 94.19 168 THR A N 1
ATOM 1345 C CA . THR A 1 168 ? 17.170 2.623 -32.510 1.00 94.19 168 THR A CA 1
ATOM 1346 C C . THR A 1 168 ? 18.436 3.451 -32.745 1.00 94.19 168 THR A C 1
ATOM 1348 O O . THR A 1 168 ? 18.800 3.724 -33.888 1.00 94.19 168 THR A O 1
ATOM 1351 N N . VAL A 1 169 ? 19.144 3.835 -31.676 1.00 93.38 169 VAL A N 1
ATOM 1352 C CA . VAL A 1 169 ? 20.431 4.541 -31.779 1.00 93.38 169 VAL A CA 1
ATOM 1353 C C . VAL A 1 169 ? 21.476 3.657 -32.458 1.00 93.38 169 VAL A C 1
ATOM 1355 O O . VAL A 1 169 ? 22.162 4.132 -33.361 1.00 93.38 169 VAL A O 1
ATOM 1358 N N . MET A 1 170 ? 21.570 2.379 -32.091 1.00 93.38 170 MET A N 1
ATOM 1359 C CA . MET A 1 170 ? 22.494 1.432 -32.725 1.00 93.38 170 MET A CA 1
ATOM 1360 C C . MET A 1 170 ? 22.174 1.248 -34.212 1.00 93.38 170 MET A C 1
ATOM 1362 O O . MET A 1 170 ? 23.063 1.391 -35.045 1.00 93.38 170 MET A O 1
ATOM 1366 N N . GLU A 1 171 ? 20.902 1.065 -34.570 1.00 95.50 171 GLU A N 1
ATOM 1367 C CA . GLU A 1 171 ? 20.475 0.980 -35.970 1.00 95.50 171 GLU A CA 1
ATOM 1368 C C . GLU A 1 171 ? 20.814 2.264 -36.747 1.00 95.50 171 GLU A C 1
ATOM 1370 O O . GLU A 1 171 ? 21.279 2.212 -37.886 1.00 95.50 171 GLU A O 1
ATOM 1375 N N . SER A 1 172 ? 20.629 3.436 -36.131 1.00 93.12 172 SER A N 1
ATOM 1376 C CA . SER A 1 172 ? 21.006 4.715 -36.742 1.00 93.12 172 SER A CA 1
ATOM 1377 C C . SER A 1 172 ? 22.519 4.830 -36.959 1.00 93.12 172 SER A C 1
ATOM 1379 O O . SER A 1 172 ? 22.958 5.331 -37.996 1.00 93.12 172 SER A O 1
ATOM 1381 N N . GLN A 1 173 ? 23.320 4.323 -36.016 1.00 93.62 173 GLN A N 1
ATOM 1382 C CA . GLN A 1 173 ? 24.773 4.295 -36.120 1.00 93.62 173 GLN A CA 1
ATOM 1383 C C . GLN A 1 173 ? 25.225 3.373 -37.258 1.00 93.62 173 GLN A C 1
ATOM 1385 O O . GLN A 1 173 ? 26.122 3.734 -38.022 1.00 93.62 173 GLN A O 1
ATOM 1390 N N . ASP A 1 174 ? 24.600 2.207 -37.392 1.00 94.25 174 ASP A N 1
ATOM 1391 C CA . ASP A 1 174 ? 24.914 1.255 -38.452 1.00 94.25 174 ASP A CA 1
ATOM 1392 C C . ASP A 1 174 ? 24.544 1.817 -39.827 1.00 94.25 174 ASP A C 1
ATOM 1394 O O . ASP A 1 174 ? 25.378 1.802 -40.733 1.00 94.25 174 ASP A O 1
ATOM 1398 N N . LYS A 1 175 ? 23.372 2.453 -39.961 1.00 94.19 175 LYS A N 1
ATOM 1399 C CA . LYS A 1 175 ? 22.991 3.187 -41.184 1.00 94.19 175 LYS A CA 1
ATOM 1400 C C . LYS A 1 175 ? 23.967 4.317 -41.509 1.00 94.19 175 LYS A C 1
ATOM 1402 O O . LYS A 1 175 ? 24.304 4.537 -42.672 1.00 94.19 175 LYS A O 1
ATOM 1407 N N . TYR A 1 176 ? 24.444 5.040 -40.496 1.00 93.94 176 TYR A N 1
ATOM 1408 C CA . TYR A 1 176 ? 25.444 6.089 -40.686 1.00 93.94 176 TYR A CA 1
ATOM 1409 C C . TYR A 1 176 ? 26.773 5.519 -41.201 1.00 93.94 176 TYR A C 1
ATOM 1411 O O . TYR A 1 176 ? 27.343 6.057 -42.153 1.00 93.94 176 TYR A O 1
ATOM 1419 N N . ARG A 1 177 ? 27.242 4.406 -40.624 1.00 93.81 177 ARG A N 1
ATOM 1420 C CA . ARG A 1 177 ? 28.444 3.694 -41.086 1.00 93.81 177 ARG A CA 1
ATOM 1421 C C . ARG A 1 177 ? 28.286 3.199 -42.518 1.0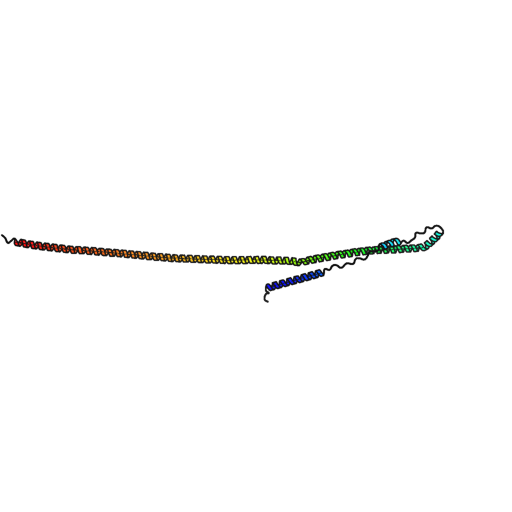0 93.81 177 ARG A C 1
ATOM 1423 O O . ARG A 1 177 ? 29.162 3.453 -43.339 1.00 93.81 177 ARG A O 1
ATOM 1430 N N . GLU A 1 178 ? 27.157 2.575 -42.836 1.00 94.69 178 GLU A N 1
ATOM 1431 C CA . GLU A 1 178 ? 26.850 2.110 -44.188 1.00 94.69 178 GLU A CA 1
ATOM 1432 C C . GLU A 1 178 ? 26.850 3.271 -45.193 1.00 94.69 178 GLU A C 1
ATOM 1434 O O . GLU A 1 178 ? 27.465 3.178 -46.257 1.00 94.69 178 GLU A O 1
ATOM 1439 N N . SER A 1 179 ? 26.247 4.408 -44.831 1.00 94.50 179 SER A N 1
ATOM 1440 C CA . SER A 1 179 ? 26.258 5.624 -45.649 1.00 94.50 179 SER A CA 1
ATOM 1441 C C . SER A 1 179 ? 27.673 6.169 -45.876 1.00 94.50 179 SER A C 1
ATOM 1443 O O . SER A 1 179 ? 27.994 6.587 -46.994 1.00 94.50 179 SER A O 1
ATOM 1445 N N . LEU A 1 180 ? 28.536 6.167 -44.852 1.00 93.75 180 LEU A N 1
ATOM 1446 C CA . LEU A 1 180 ? 29.936 6.578 -44.999 1.00 93.75 180 LEU A CA 1
ATOM 1447 C C . LEU A 1 180 ? 30.697 5.644 -45.943 1.00 93.75 180 LEU A C 1
ATOM 1449 O O . LEU A 1 180 ? 31.319 6.132 -46.883 1.00 93.75 180 LEU A O 1
ATOM 1453 N N . THR A 1 181 ? 30.575 4.326 -45.773 1.00 95.56 181 THR A N 1
ATOM 1454 C CA . THR A 1 181 ? 31.203 3.347 -46.673 1.00 95.56 181 THR A CA 1
ATOM 1455 C C . THR A 1 181 ? 30.669 3.469 -48.104 1.00 95.56 181 THR A C 1
ATOM 1457 O O . THR A 1 181 ? 31.428 3.395 -49.067 1.00 95.56 181 THR A O 1
ATOM 1460 N N . ALA A 1 182 ? 29.369 3.715 -48.291 1.00 94.25 182 ALA A N 1
ATOM 1461 C CA . ALA A 1 182 ? 28.791 3.954 -49.614 1.00 94.25 182 ALA A CA 1
ATOM 1462 C C . ALA A 1 182 ? 29.282 5.267 -50.248 1.00 94.25 182 ALA A C 1
ATOM 1464 O O . ALA A 1 182 ? 29.362 5.386 -51.472 1.00 94.25 182 ALA A O 1
ATOM 1465 N N . ARG A 1 183 ? 29.581 6.285 -49.436 1.00 92.88 183 ARG A N 1
ATOM 1466 C CA . ARG A 1 183 ? 30.176 7.543 -49.900 1.00 92.88 183 ARG A CA 1
ATOM 1467 C C . ARG A 1 183 ? 31.645 7.355 -50.280 1.00 92.88 183 ARG A C 1
ATOM 1469 O O . ARG A 1 183 ? 32.042 7.851 -51.327 1.00 92.88 183 ARG A O 1
ATOM 1476 N N . GLU A 1 184 ? 32.402 6.603 -49.489 1.00 94.81 184 GLU A N 1
ATOM 1477 C CA . GLU A 1 184 ? 33.785 6.215 -49.784 1.00 94.81 184 GLU A CA 1
ATOM 1478 C C . GLU A 1 184 ? 33.873 5.462 -51.115 1.00 94.81 184 GLU A C 1
ATOM 1480 O O . GLU A 1 184 ? 34.548 5.926 -52.027 1.00 94.81 184 GLU A O 1
ATOM 1485 N N . ARG A 1 185 ? 33.044 4.427 -51.316 1.00 94.44 185 ARG A N 1
ATOM 1486 C CA . ARG A 1 185 ? 32.964 3.696 -52.597 1.00 94.44 185 ARG A CA 1
ATOM 1487 C C . ARG A 1 185 ? 32.651 4.596 -53.793 1.00 94.44 185 ARG A C 1
ATOM 1489 O O . ARG A 1 185 ? 33.161 4.368 -54.886 1.00 94.44 185 ARG A O 1
ATOM 1496 N N . ARG A 1 186 ? 31.794 5.608 -53.612 1.00 94.19 186 ARG A N 1
ATOM 1497 C CA . ARG A 1 186 ? 31.489 6.588 -54.668 1.00 94.19 186 ARG A CA 1
ATOM 1498 C C . ARG A 1 186 ? 32.685 7.484 -54.974 1.00 94.19 186 ARG A C 1
ATOM 1500 O O . ARG A 1 186 ? 32.914 7.777 -56.143 1.00 94.19 186 ARG A O 1
ATOM 1507 N N . TYR A 1 187 ? 33.436 7.905 -53.957 1.00 93.69 187 TYR A N 1
ATOM 1508 C CA . TYR A 1 187 ? 34.665 8.667 -54.163 1.00 93.69 187 TYR A CA 1
ATOM 1509 C C . TYR A 1 187 ? 35.744 7.830 -54.837 1.00 93.69 187 TYR A C 1
ATOM 1511 O O . TYR A 1 187 ? 36.336 8.314 -55.793 1.00 93.69 187 TYR A O 1
ATOM 1519 N N . ASP A 1 188 ? 35.928 6.578 -54.427 1.00 95.12 188 ASP A N 1
ATOM 1520 C CA . ASP A 1 188 ? 36.861 5.662 -55.082 1.00 95.12 188 ASP A CA 1
ATOM 1521 C C . ASP A 1 188 ? 36.476 5.425 -56.543 1.00 95.12 188 ASP A C 1
ATOM 1523 O O . ASP A 1 188 ? 37.317 5.501 -57.432 1.00 95.12 188 ASP A O 1
ATOM 1527 N N . ALA A 1 189 ? 35.193 5.204 -56.840 1.00 94.44 189 ALA A N 1
ATOM 1528 C CA . ALA A 1 189 ? 34.735 5.076 -58.222 1.00 94.44 189 ALA A CA 1
ATOM 1529 C C . ALA A 1 189 ? 34.996 6.358 -59.035 1.00 94.44 189 ALA A C 1
ATOM 1531 O O . ALA A 1 189 ? 35.420 6.291 -60.189 1.00 94.44 189 ALA A O 1
ATOM 1532 N N . TRP A 1 190 ? 34.783 7.532 -58.433 1.00 94.50 190 TRP A N 1
ATOM 1533 C CA . TRP A 1 190 ? 35.050 8.817 -59.077 1.00 94.50 190 TRP A CA 1
ATOM 1534 C C . TRP A 1 190 ? 36.545 9.037 -59.338 1.00 94.50 190 TRP A C 1
ATOM 1536 O O . TRP A 1 190 ? 36.910 9.418 -60.450 1.00 94.50 190 TRP A O 1
ATOM 1546 N N . THR A 1 191 ? 37.423 8.737 -58.376 1.00 96.00 191 THR A N 1
ATOM 1547 C CA . THR A 1 191 ? 38.878 8.841 -58.566 1.00 96.00 191 THR A CA 1
ATOM 1548 C C . THR A 1 191 ? 39.368 7.882 -59.647 1.00 96.00 191 THR A C 1
ATOM 1550 O O . THR A 1 191 ? 40.143 8.301 -60.505 1.00 96.00 191 THR A O 1
ATOM 1553 N N . HIS A 1 192 ? 38.852 6.648 -59.688 1.00 94.38 192 HIS A N 1
ATOM 1554 C CA . HIS A 1 192 ? 39.141 5.702 -60.769 1.00 94.38 192 HIS A CA 1
ATOM 1555 C C . HIS A 1 192 ? 38.658 6.219 -62.129 1.00 94.38 192 HIS A C 1
ATOM 1557 O O . HIS A 1 192 ? 39.392 6.108 -63.106 1.00 94.38 192 HIS A O 1
ATOM 1563 N N . SER A 1 193 ? 37.472 6.834 -62.200 1.00 94.75 193 SER A N 1
ATOM 1564 C CA . SER A 1 193 ? 36.957 7.408 -63.453 1.00 94.75 193 SER A CA 1
ATOM 1565 C C . SER A 1 193 ? 37.786 8.596 -63.958 1.00 94.75 193 SER A C 1
ATOM 1567 O O . SER A 1 193 ? 37.972 8.764 -65.161 1.00 94.75 193 SER A O 1
ATOM 1569 N N . ILE A 1 194 ? 38.330 9.412 -63.048 1.00 94.75 194 ILE A N 1
ATOM 1570 C CA . ILE A 1 194 ? 39.253 10.493 -63.409 1.00 94.75 194 ILE A CA 1
ATOM 1571 C C . ILE A 1 194 ? 40.578 9.912 -63.886 1.00 94.75 194 ILE A C 1
ATOM 1573 O O . ILE A 1 194 ? 41.108 10.369 -64.896 1.00 94.75 194 ILE A O 1
ATOM 1577 N N . ALA A 1 195 ? 41.106 8.907 -63.187 1.00 94.44 195 ALA A N 1
ATOM 1578 C CA . ALA A 1 195 ? 42.341 8.243 -63.582 1.00 94.44 195 ALA A CA 1
ATOM 1579 C C . ALA A 1 195 ? 42.213 7.604 -64.976 1.00 94.44 195 ALA A C 1
ATOM 1581 O O . ALA A 1 195 ? 43.105 7.783 -65.803 1.00 94.44 195 ALA A O 1
ATOM 1582 N N . SER A 1 196 ? 41.089 6.942 -65.281 1.00 94.56 196 SER A N 1
ATOM 1583 C CA . SER A 1 196 ? 40.839 6.393 -66.619 1.00 94.56 196 SER A CA 1
ATOM 1584 C C . SER A 1 196 ? 40.709 7.492 -67.674 1.00 94.56 196 SER A C 1
ATOM 1586 O O . SER A 1 196 ? 41.328 7.390 -68.725 1.00 94.56 196 SER A O 1
ATOM 1588 N N . ALA A 1 197 ? 39.995 8.585 -67.381 1.00 92.81 197 ALA A N 1
ATOM 1589 C CA . ALA A 1 197 ? 39.885 9.716 -68.304 1.00 92.81 197 ALA A CA 1
ATOM 1590 C C . ALA A 1 197 ? 41.248 10.373 -68.595 1.00 92.81 197 ALA A C 1
ATOM 1592 O O . ALA A 1 197 ? 41.509 10.803 -69.717 1.00 92.81 197 ALA A O 1
ATOM 1593 N N . GLN A 1 198 ? 42.138 10.448 -67.600 1.00 95.00 198 GLN A N 1
ATOM 1594 C CA . GLN A 1 198 ? 43.508 10.928 -67.796 1.00 95.00 198 GLN A CA 1
ATOM 1595 C C . GLN A 1 198 ? 44.327 9.994 -68.692 1.00 95.00 198 GLN A C 1
ATOM 1597 O O . GLN A 1 198 ? 45.108 10.477 -69.513 1.00 95.00 198 GLN A O 1
ATOM 1602 N N . GLU A 1 199 ? 44.152 8.681 -68.552 1.00 95.12 199 GLU A N 1
ATOM 1603 C CA . GLU A 1 199 ? 44.829 7.701 -69.401 1.00 95.12 199 GLU A CA 1
ATOM 1604 C C . GLU A 1 199 ? 44.306 7.740 -70.843 1.00 95.12 199 GLU A C 1
ATOM 1606 O O . GLU A 1 199 ? 45.103 7.779 -71.779 1.00 95.12 199 GLU A O 1
ATOM 1611 N N . ASP A 1 200 ? 42.992 7.872 -71.034 1.00 94.00 200 ASP A N 1
ATOM 1612 C CA . ASP A 1 200 ? 42.385 8.073 -72.354 1.00 94.00 200 ASP A CA 1
ATOM 1613 C C . ASP A 1 200 ? 42.920 9.346 -73.026 1.00 94.00 200 ASP A C 1
ATOM 1615 O O . ASP A 1 200 ? 43.284 9.332 -74.204 1.00 94.00 200 ASP A O 1
ATOM 1619 N N . LEU A 1 201 ? 43.036 10.451 -72.273 1.00 94.38 201 LEU A N 1
ATOM 1620 C CA . LEU A 1 201 ? 43.643 11.688 -72.771 1.00 94.38 201 LEU A CA 1
ATOM 1621 C C . LEU A 1 201 ? 45.100 11.473 -73.188 1.00 94.38 201 LEU A C 1
ATOM 1623 O O . LEU A 1 201 ? 45.497 11.956 -74.248 1.00 94.38 201 LEU A O 1
ATOM 1627 N N . ARG A 1 202 ? 45.901 10.742 -72.403 1.00 94.19 202 ARG A N 1
ATOM 1628 C CA . ARG A 1 202 ? 47.280 10.396 -72.787 1.00 94.19 202 ARG A CA 1
ATOM 1629 C C . ARG A 1 202 ? 47.314 9.554 -74.056 1.00 94.19 202 ARG A C 1
ATOM 1631 O O . ARG A 1 202 ? 48.088 9.877 -74.954 1.00 94.19 202 ARG A O 1
ATOM 1638 N N . GLY A 1 203 ? 46.443 8.553 -74.169 1.00 93.31 203 GLY A N 1
ATOM 1639 C CA . GLY A 1 203 ? 46.299 7.732 -75.370 1.00 93.31 203 GLY A CA 1
ATOM 1640 C C . GLY A 1 203 ? 45.967 8.569 -76.608 1.00 93.31 203 GLY A C 1
ATOM 1641 O O . GLY A 1 203 ? 46.626 8.434 -77.640 1.00 93.31 203 GLY A O 1
ATOM 1642 N N . LEU A 1 204 ? 45.017 9.503 -76.492 1.00 92.50 204 LEU A N 1
ATOM 1643 C CA . LEU A 1 204 ? 44.674 10.451 -77.557 1.00 92.50 204 LEU A CA 1
ATOM 1644 C C . LEU A 1 204 ? 45.846 11.374 -77.914 1.00 92.50 204 LEU A C 1
ATOM 1646 O O . LEU A 1 204 ? 46.092 11.615 -79.096 1.00 92.50 204 LEU A O 1
ATOM 1650 N N . PHE A 1 205 ? 46.593 11.869 -76.924 1.00 93.25 205 PHE A N 1
ATOM 1651 C CA . PHE A 1 205 ? 47.792 12.679 -77.157 1.00 93.25 205 PHE A CA 1
ATOM 1652 C C . PHE A 1 205 ? 48.871 11.896 -77.907 1.00 93.25 205 PHE A C 1
ATOM 1654 O O . PHE A 1 205 ? 49.433 12.415 -78.870 1.00 93.25 205 PHE A O 1
ATOM 1661 N N . THR A 1 206 ? 49.141 10.649 -77.517 1.00 93.69 206 THR A N 1
ATOM 1662 C CA . THR A 1 206 ? 50.101 9.783 -78.211 1.00 93.69 206 THR A CA 1
ATOM 1663 C C . THR A 1 206 ? 49.645 9.476 -79.635 1.00 93.69 206 THR A C 1
ATOM 1665 O O . THR A 1 206 ? 50.445 9.595 -80.561 1.00 93.69 206 THR A O 1
ATOM 1668 N N . ALA A 1 207 ? 48.363 9.158 -79.841 1.00 90.25 207 ALA A N 1
ATOM 1669 C CA . ALA A 1 207 ? 47.803 8.933 -81.173 1.00 90.25 207 ALA A CA 1
ATOM 1670 C C . ALA A 1 207 ? 47.896 10.192 -82.054 1.00 90.25 207 ALA A C 1
ATOM 1672 O O . ALA A 1 207 ? 48.283 10.109 -83.218 1.00 90.25 207 ALA A O 1
ATOM 1673 N N . SER A 1 208 ? 47.611 11.371 -81.492 1.00 89.56 208 SER A N 1
ATOM 1674 C CA . SER A 1 208 ? 47.752 12.660 -82.177 1.00 89.56 208 SER A CA 1
ATOM 1675 C C . SER A 1 208 ? 49.208 12.957 -82.545 1.00 89.56 208 SER A C 1
ATOM 1677 O O . SER A 1 208 ? 49.498 13.304 -83.688 1.00 89.56 208 SER A O 1
ATOM 1679 N N . GLN A 1 209 ? 50.155 12.742 -81.625 1.00 92.25 209 GLN A N 1
ATOM 1680 C CA . GLN A 1 209 ? 51.585 12.881 -81.918 1.00 92.25 209 GLN A CA 1
ATOM 1681 C C . GLN A 1 209 ? 52.036 11.922 -83.025 1.00 92.25 209 GLN A C 1
ATOM 1683 O O . GLN A 1 209 ? 52.748 12.341 -83.936 1.00 92.25 209 GLN A O 1
ATOM 1688 N N . GLN A 1 210 ? 51.597 10.662 -82.993 1.00 91.81 210 GLN A N 1
ATOM 1689 C CA . GLN A 1 210 ? 51.882 9.694 -84.055 1.00 91.81 210 GLN A CA 1
ATOM 1690 C C . GLN A 1 210 ? 51.279 10.124 -85.396 1.00 91.81 210 GLN A C 1
ATOM 1692 O O . GLN A 1 210 ? 51.950 10.013 -86.420 1.00 91.81 210 GLN A O 1
ATOM 1697 N N . ALA A 1 211 ? 50.060 10.668 -85.400 1.00 87.19 211 ALA A N 1
ATOM 1698 C CA . ALA A 1 211 ? 49.436 11.213 -86.600 1.00 87.19 211 ALA A CA 1
ATOM 1699 C C . ALA A 1 211 ? 50.215 12.416 -87.156 1.00 87.19 211 ALA A C 1
ATOM 1701 O O . ALA A 1 211 ? 50.433 12.481 -88.362 1.00 87.19 211 ALA A O 1
ATOM 1702 N N . ILE A 1 212 ? 50.699 13.325 -86.299 1.00 89.12 212 ILE A N 1
ATOM 1703 C CA . ILE A 1 212 ? 51.549 14.458 -86.702 1.00 89.12 212 ILE A CA 1
ATOM 1704 C C . ILE A 1 212 ? 52.869 13.961 -87.301 1.00 89.12 212 ILE A C 1
ATOM 1706 O O . ILE A 1 212 ? 53.281 14.432 -88.359 1.00 89.12 212 ILE A O 1
ATOM 1710 N N . VAL A 1 213 ? 53.532 12.995 -86.658 1.00 92.00 213 VAL A N 1
ATOM 1711 C CA . VAL A 1 213 ? 54.784 12.411 -87.169 1.00 92.00 213 VAL A CA 1
ATOM 1712 C C . VAL A 1 213 ? 54.548 11.694 -88.500 1.00 92.00 213 VAL A C 1
ATOM 1714 O O . VAL A 1 213 ? 55.314 11.894 -89.440 1.00 92.00 213 VAL A O 1
ATOM 1717 N N . GLY A 1 214 ? 53.472 10.912 -88.615 1.00 89.12 214 GLY A N 1
ATOM 1718 C CA . GLY A 1 214 ? 53.086 10.238 -89.856 1.00 89.12 214 GLY A CA 1
ATOM 1719 C C . GLY A 1 214 ? 52.741 11.219 -90.978 1.00 89.12 214 GLY A C 1
ATOM 1720 O O . GLY A 1 214 ? 53.169 11.030 -92.113 1.00 89.12 214 GLY A O 1
ATOM 1721 N N . PHE A 1 215 ? 52.038 12.307 -90.660 1.00 88.25 215 PHE A N 1
ATOM 1722 C CA . PHE A 1 215 ? 51.745 13.387 -91.599 1.00 88.25 215 PHE A CA 1
ATOM 1723 C C . PHE A 1 215 ? 53.021 14.096 -92.064 1.00 88.25 215 PHE A C 1
ATOM 1725 O O . PHE A 1 215 ? 53.195 14.300 -93.261 1.00 88.25 215 PHE A O 1
ATOM 1732 N N . ASN A 1 216 ? 53.950 14.402 -91.154 1.00 89.19 216 ASN A N 1
ATOM 1733 C CA . ASN A 1 216 ? 55.252 14.968 -91.512 1.00 89.19 216 ASN A CA 1
ATOM 1734 C C . ASN A 1 216 ? 56.053 14.021 -92.411 1.00 89.19 216 ASN A C 1
ATOM 1736 O O . ASN A 1 216 ? 56.613 14.465 -93.406 1.00 89.19 216 ASN A O 1
ATOM 1740 N N . ALA A 1 217 ? 56.063 12.718 -92.116 1.00 85.75 217 ALA A N 1
ATOM 1741 C CA . ALA A 1 217 ? 56.707 11.727 -92.973 1.00 85.75 217 ALA A CA 1
ATOM 1742 C C . ALA A 1 217 ? 56.059 11.670 -94.369 1.00 85.75 217 ALA A C 1
ATOM 1744 O O . ALA A 1 217 ? 56.767 11.596 -95.373 1.00 85.75 217 ALA A O 1
ATOM 1745 N N . ALA A 1 218 ? 54.728 11.764 -94.452 1.00 84.50 218 ALA A N 1
ATOM 1746 C CA . ALA A 1 218 ? 54.010 11.841 -95.721 1.00 84.50 218 ALA A CA 1
ATOM 1747 C C . ALA A 1 218 ? 54.333 13.134 -96.490 1.00 84.50 218 ALA A C 1
ATOM 1749 O O . ALA A 1 218 ? 54.549 13.078 -97.699 1.00 84.50 218 ALA A O 1
ATOM 1750 N N . LEU A 1 219 ? 54.431 14.279 -95.806 1.00 88.44 219 LEU A N 1
ATOM 1751 C CA . LEU A 1 219 ? 54.866 15.543 -96.404 1.00 88.44 219 LEU A CA 1
ATOM 1752 C C . LEU A 1 219 ? 56.307 15.467 -96.917 1.00 88.44 219 LEU A C 1
ATOM 1754 O O . LEU A 1 219 ? 56.567 15.901 -98.035 1.00 88.44 219 LEU A O 1
ATOM 1758 N N . SER A 1 220 ? 57.231 14.885 -96.150 1.00 87.56 220 SER A N 1
ATOM 1759 C CA . SER A 1 220 ? 58.610 14.659 -96.599 1.00 87.56 220 SER A CA 1
ATOM 1760 C C . SER A 1 220 ? 58.656 13.727 -97.808 1.00 87.56 220 SER A C 1
ATOM 1762 O O . SER A 1 220 ? 59.330 14.029 -98.786 1.00 87.56 220 SER A O 1
ATOM 1764 N N . SER A 1 221 ? 57.875 12.644 -97.801 1.00 84.81 221 SER A N 1
ATOM 1765 C CA . SER A 1 221 ? 57.758 11.750 -98.956 1.00 84.81 221 SER A CA 1
ATOM 1766 C C . SER A 1 221 ? 57.164 12.450 -100.18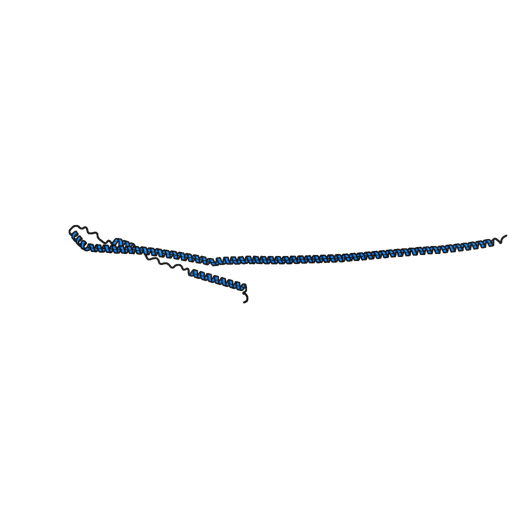1 1.00 84.81 221 SER A C 1
ATOM 1768 O O . SER A 1 221 ? 57.550 12.130 -101.304 1.00 84.81 221 SER A O 1
ATOM 1770 N N . LEU A 1 222 ? 56.212 13.367 -99.992 1.00 83.81 222 LEU A N 1
ATOM 1771 C CA . LEU A 1 222 ? 55.634 14.158 -101.075 1.00 83.81 222 LEU A CA 1
ATOM 1772 C C . LEU A 1 222 ? 56.661 15.149 -101.633 1.00 83.81 222 LEU A C 1
ATOM 1774 O O . LEU A 1 222 ? 56.769 15.279 -102.849 1.00 83.81 222 LEU A O 1
ATOM 1778 N N . ALA A 1 223 ? 57.446 15.792 -100.765 1.00 81.50 223 ALA A N 1
ATOM 1779 C CA . ALA A 1 223 ? 58.547 16.662 -101.165 1.00 81.50 223 ALA A CA 1
ATOM 1780 C C . ALA A 1 223 ? 59.615 15.889 -101.962 1.00 81.50 223 ALA A C 1
ATOM 1782 O O . ALA A 1 223 ? 60.029 16.346 -103.026 1.00 81.50 223 ALA A O 1
ATOM 1783 N N . ASP A 1 224 ? 59.982 14.681 -101.526 1.00 79.81 224 ASP A N 1
ATOM 1784 C CA . ASP A 1 224 ? 60.892 13.793 -102.263 1.00 79.81 224 ASP A CA 1
ATOM 1785 C C . ASP A 1 224 ? 60.310 13.363 -103.617 1.00 79.81 224 ASP A C 1
ATOM 1787 O O . ASP A 1 224 ? 61.012 13.345 -104.630 1.00 79.81 224 ASP A O 1
ATOM 1791 N N . ALA A 1 225 ? 59.017 13.023 -103.668 1.00 76.00 225 ALA A N 1
ATOM 1792 C CA . ALA A 1 225 ? 58.337 12.669 -104.912 1.00 76.00 225 ALA A CA 1
ATOM 1793 C C . ALA A 1 225 ? 58.276 13.856 -105.887 1.00 76.00 225 ALA A C 1
ATOM 1795 O O . ALA A 1 225 ? 58.492 13.672 -107.085 1.00 76.00 225 ALA A O 1
ATOM 1796 N N . GLN A 1 226 ? 58.039 15.069 -105.379 1.00 79.06 226 GLN A N 1
ATOM 1797 C CA . GLN A 1 226 ? 58.096 16.305 -106.155 1.00 79.06 226 GLN A CA 1
ATOM 1798 C C . GLN A 1 226 ? 59.517 16.560 -106.682 1.00 79.06 226 GLN A C 1
ATOM 1800 O O . GLN A 1 226 ? 59.671 16.900 -107.856 1.00 79.06 226 GLN A O 1
ATOM 1805 N N . GLY A 1 227 ? 60.548 16.329 -105.862 1.00 75.88 227 GLY A N 1
ATOM 1806 C CA . GLY A 1 227 ? 61.952 16.407 -106.273 1.00 75.88 227 GLY A CA 1
ATOM 1807 C C . GLY A 1 227 ? 62.281 15.443 -107.415 1.00 75.88 227 GLY A C 1
ATOM 1808 O O . GLY A 1 227 ? 62.811 15.861 -108.442 1.00 75.88 227 GLY A O 1
ATOM 1809 N N . LYS A 1 228 ? 61.862 14.176 -107.302 1.00 74.56 228 LYS A N 1
ATOM 1810 C CA . LYS A 1 228 ? 62.016 13.174 -108.374 1.00 74.56 228 LYS A CA 1
ATOM 1811 C C . LYS A 1 228 ? 61.251 13.547 -109.642 1.00 74.56 228 LYS A C 1
ATOM 1813 O O . LYS A 1 228 ? 61.746 13.332 -110.745 1.00 74.56 228 LYS A O 1
ATOM 1818 N N . PHE A 1 229 ? 60.052 14.114 -109.509 1.00 73.44 229 PHE A N 1
ATOM 1819 C CA . PHE A 1 229 ? 59.292 14.608 -110.658 1.00 73.44 229 PHE A CA 1
ATOM 1820 C C . PHE A 1 229 ? 60.046 15.725 -111.383 1.00 73.44 229 PHE A C 1
ATOM 1822 O O . PHE A 1 229 ? 60.148 15.694 -112.609 1.00 73.44 229 PHE A O 1
ATOM 1829 N N . HIS A 1 230 ? 60.623 16.668 -110.637 1.00 72.00 230 HIS A N 1
ATOM 1830 C CA . HIS A 1 230 ? 61.435 17.742 -111.202 1.00 72.00 230 HIS A CA 1
ATOM 1831 C C . HIS A 1 230 ? 62.677 17.196 -111.922 1.00 72.00 230 HIS A C 1
ATOM 1833 O O . HIS A 1 230 ? 62.915 17.536 -113.078 1.00 72.00 230 HIS A O 1
ATOM 1839 N N . GLU A 1 231 ? 63.382 16.243 -111.309 1.00 71.81 231 GLU A N 1
ATOM 1840 C CA . GLU A 1 231 ? 64.528 15.559 -111.918 1.00 71.81 231 GLU A CA 1
ATOM 1841 C C . GLU A 1 231 ? 64.138 14.823 -113.215 1.00 71.81 231 GLU A C 1
ATOM 1843 O O . GLU A 1 231 ? 64.831 14.905 -114.232 1.00 71.81 231 GLU A O 1
ATOM 1848 N N . THR A 1 232 ? 62.981 14.150 -113.242 1.00 72.12 232 THR A N 1
ATOM 1849 C CA . THR A 1 232 ? 62.498 13.477 -114.461 1.00 72.12 232 THR A CA 1
ATOM 1850 C C . THR A 1 232 ? 62.120 14.452 -115.578 1.00 72.12 232 THR A C 1
ATOM 1852 O O . THR A 1 232 ? 62.287 14.112 -116.755 1.00 72.12 232 THR A O 1
ATOM 1855 N N . LEU A 1 233 ? 61.643 15.655 -115.236 1.00 71.62 233 LEU A N 1
ATOM 1856 C CA . LEU A 1 233 ? 61.366 16.717 -116.202 1.00 71.62 233 LEU A CA 1
ATOM 1857 C C . LEU A 1 233 ? 62.662 17.283 -116.784 1.00 71.62 233 LEU A C 1
ATOM 1859 O O . LEU A 1 233 ? 62.782 17.313 -118.007 1.00 71.62 233 LEU A O 1
ATOM 1863 N N . GLU A 1 234 ? 63.663 17.592 -115.956 1.00 71.50 234 GLU A N 1
ATOM 1864 C CA . GLU A 1 234 ? 64.983 18.016 -116.450 1.00 71.50 234 GLU A CA 1
ATOM 1865 C C . GLU A 1 234 ? 65.626 16.945 -117.343 1.00 71.50 234 GLU A C 1
ATOM 1867 O O . GLU A 1 234 ? 66.220 17.238 -118.379 1.00 71.50 234 GLU A O 1
ATOM 1872 N N . THR A 1 235 ? 65.483 15.666 -116.987 1.00 70.31 235 THR A N 1
ATOM 1873 C CA . THR A 1 235 ? 66.033 14.568 -117.796 1.00 70.31 235 THR A CA 1
ATOM 1874 C C . THR A 1 235 ? 65.335 14.461 -119.158 1.00 70.31 235 THR A C 1
ATOM 1876 O O . THR A 1 235 ? 65.958 14.108 -120.165 1.00 70.31 235 THR A O 1
ATOM 1879 N N . ARG A 1 236 ? 64.029 14.760 -119.216 1.00 65.94 236 ARG A N 1
ATOM 1880 C CA . ARG A 1 236 ? 63.273 14.839 -120.475 1.00 65.94 236 ARG A CA 1
ATOM 1881 C C . ARG A 1 236 ? 63.686 16.046 -121.307 1.00 65.94 236 ARG A C 1
ATOM 1883 O O . ARG A 1 236 ? 63.824 15.892 -122.516 1.00 65.94 236 ARG A O 1
ATOM 1890 N N . GLU A 1 237 ? 63.930 17.186 -120.675 1.00 68.69 237 GLU A N 1
ATOM 1891 C CA . GLU A 1 237 ? 64.423 18.401 -121.324 1.00 68.69 237 GLU A CA 1
ATOM 1892 C C . GLU A 1 237 ? 65.805 18.174 -121.953 1.00 68.69 237 GLU A C 1
ATOM 1894 O O . GLU A 1 237 ? 65.964 18.373 -123.155 1.00 68.69 237 GLU A O 1
ATOM 1899 N N . ARG A 1 238 ? 66.749 17.570 -121.217 1.00 66.38 238 ARG A N 1
ATOM 1900 C CA . ARG A 1 238 ? 68.078 17.202 -121.747 1.00 66.38 238 ARG A CA 1
ATOM 1901 C C . ARG A 1 238 ? 68.012 16.198 -122.905 1.00 66.38 238 ARG A C 1
ATOM 1903 O O . ARG A 1 238 ? 68.807 16.273 -123.839 1.00 66.38 238 ARG A O 1
ATOM 1910 N N . ARG A 1 239 ? 67.054 15.258 -122.895 1.00 60.22 239 ARG A N 1
ATOM 1911 C CA . ARG A 1 239 ? 66.796 14.382 -124.061 1.00 60.22 239 ARG A CA 1
ATOM 1912 C C . ARG A 1 239 ? 66.244 15.154 -125.253 1.00 60.22 239 ARG A C 1
ATOM 1914 O O . ARG A 1 239 ? 66.569 14.814 -126.389 1.00 60.22 239 ARG A O 1
ATOM 1921 N N . HIS A 1 240 ? 65.408 16.155 -125.004 1.00 62.97 240 HIS A N 1
ATOM 1922 C CA . HIS A 1 240 ? 64.833 16.979 -126.056 1.00 62.97 240 HIS A CA 1
ATOM 1923 C C . HIS A 1 240 ? 65.899 17.864 -126.713 1.00 62.97 240 HIS A C 1
ATOM 1925 O O . HIS A 1 240 ? 65.936 17.939 -127.939 1.00 62.97 240 HIS A O 1
ATOM 1931 N N . GLU A 1 241 ? 66.810 18.435 -125.921 1.00 65.75 241 GLU A N 1
ATOM 1932 C CA . GLU A 1 241 ? 67.975 19.191 -126.400 1.00 65.75 241 GLU A CA 1
ATOM 1933 C C . GLU A 1 241 ? 68.965 18.315 -127.183 1.00 65.75 241 GLU A C 1
ATOM 1935 O O . GLU A 1 241 ? 69.458 18.713 -128.236 1.00 65.75 241 GLU A O 1
ATOM 1940 N N . ALA A 1 242 ? 69.212 17.077 -126.739 1.00 61.38 242 ALA A N 1
ATOM 1941 C CA . ALA A 1 242 ? 70.035 16.131 -127.496 1.00 61.38 242 ALA A CA 1
ATOM 1942 C C . ALA A 1 242 ? 69.390 15.749 -128.844 1.00 61.38 242 ALA A C 1
ATOM 1944 O O . ALA A 1 242 ? 70.081 15.617 -129.857 1.00 61.38 242 ALA A O 1
ATOM 1945 N N . SER A 1 243 ? 68.059 15.610 -128.880 1.00 58.97 243 SER A N 1
ATOM 1946 C CA . SER A 1 243 ? 67.318 15.310 -130.109 1.00 58.97 243 SER A CA 1
ATOM 1947 C C . SER A 1 243 ? 67.321 16.482 -131.094 1.00 58.97 243 SER A C 1
ATOM 1949 O O . SER A 1 243 ? 67.422 16.252 -132.298 1.00 58.97 243 SER A O 1
ATOM 1951 N N . THR A 1 244 ? 67.224 17.728 -130.624 1.00 66.25 244 THR A N 1
ATOM 1952 C CA . THR A 1 244 ? 67.305 18.908 -131.500 1.00 66.25 244 THR A CA 1
ATOM 1953 C C . THR A 1 244 ? 68.722 19.110 -132.038 1.00 66.25 244 THR A C 1
ATOM 1955 O O . THR A 1 244 ? 68.877 19.428 -133.218 1.00 66.25 244 THR A O 1
ATOM 1958 N N . HIS A 1 245 ? 69.756 18.822 -131.239 1.00 64.88 245 HIS A N 1
ATOM 1959 C CA . HIS A 1 245 ? 71.148 18.852 -131.699 1.00 64.88 245 HIS A CA 1
ATOM 1960 C C . HIS A 1 245 ? 71.451 17.795 -132.773 1.00 64.88 245 HIS A C 1
ATOM 1962 O O . HIS A 1 245 ? 72.138 18.093 -133.751 1.00 64.88 245 HIS A O 1
ATOM 1968 N N . ALA A 1 246 ? 70.907 16.580 -132.640 1.00 61.94 246 ALA A N 1
ATOM 1969 C CA . ALA A 1 246 ? 71.066 15.521 -133.641 1.00 61.94 246 ALA A CA 1
ATOM 1970 C C . ALA A 1 246 ? 70.388 15.873 -134.980 1.00 61.94 246 ALA A C 1
ATOM 1972 O O . ALA A 1 246 ? 70.944 15.620 -136.049 1.00 61.94 246 ALA A O 1
ATOM 1973 N N . VAL A 1 247 ? 69.215 16.516 -134.931 1.00 65.81 247 VAL A N 1
ATOM 1974 C CA . VAL A 1 247 ? 68.503 16.993 -136.130 1.00 65.81 247 VAL A CA 1
ATOM 1975 C C . VAL A 1 247 ? 69.258 18.139 -136.816 1.00 65.81 247 VAL A C 1
ATOM 1977 O O . VAL A 1 247 ? 69.307 18.181 -138.045 1.00 65.81 247 VAL A O 1
ATOM 1980 N N . ALA A 1 248 ? 69.896 19.032 -136.052 1.00 63.28 248 ALA A N 1
ATOM 1981 C CA . ALA A 1 248 ? 70.726 20.104 -136.603 1.00 63.28 248 ALA A CA 1
ATOM 1982 C C . ALA A 1 248 ? 71.969 19.566 -137.342 1.00 63.28 248 ALA A C 1
ATOM 1984 O O . ALA A 1 248 ? 72.293 20.057 -138.422 1.00 63.28 248 ALA A O 1
ATOM 1985 N N . LEU A 1 249 ? 72.606 18.517 -136.808 1.00 66.31 249 LEU A N 1
ATOM 1986 C CA . LEU A 1 249 ? 73.750 17.835 -137.431 1.00 66.31 249 LEU A CA 1
ATOM 1987 C C . LEU A 1 249 ? 73.364 17.129 -138.741 1.00 66.31 249 LEU A C 1
ATOM 1989 O O . LEU A 1 249 ? 74.037 17.305 -139.755 1.00 66.31 249 LEU A O 1
ATOM 1993 N N . ALA A 1 250 ? 72.221 16.435 -138.766 1.00 61.25 250 ALA A N 1
ATOM 1994 C CA . ALA A 1 250 ? 71.695 15.812 -139.986 1.00 61.25 250 ALA A CA 1
ATOM 1995 C C . ALA A 1 250 ? 71.345 16.844 -141.082 1.00 61.25 250 ALA A C 1
ATOM 1997 O O . ALA A 1 250 ? 71.505 16.584 -142.275 1.00 61.25 250 ALA A O 1
ATOM 1998 N N . HIS A 1 251 ? 70.903 18.048 -140.694 1.00 62.28 251 HIS A N 1
ATOM 1999 C CA . HIS A 1 251 ? 70.657 19.158 -141.625 1.00 62.28 251 HIS A CA 1
ATOM 2000 C C . HIS A 1 251 ? 71.939 19.804 -142.178 1.00 62.28 251 HIS A C 1
ATOM 2002 O O . HIS A 1 251 ? 71.878 20.516 -143.185 1.00 62.28 251 HIS A O 1
ATOM 2008 N N . GLN A 1 252 ? 73.083 19.597 -141.525 1.00 63.91 252 GLN A N 1
ATOM 2009 C CA . GLN A 1 252 ? 74.381 20.096 -141.972 1.00 63.91 252 GLN A CA 1
ATOM 2010 C C . GLN A 1 252 ? 75.032 19.122 -142.967 1.00 63.91 252 GLN A C 1
ATOM 2012 O O . GLN A 1 252 ? 75.477 19.561 -144.024 1.00 63.91 252 GLN A O 1
ATOM 2017 N N . GLU A 1 253 ? 74.946 17.809 -142.723 1.00 62.47 253 GLU A N 1
ATOM 2018 C CA . GLU A 1 253 ? 75.428 16.778 -143.664 1.00 62.47 253 GLU A CA 1
ATOM 2019 C C . GLU A 1 253 ? 74.683 16.796 -145.012 1.00 62.47 253 GLU A C 1
ATOM 2021 O O . GLU A 1 253 ? 75.295 16.663 -146.073 1.00 62.47 253 GLU A O 1
ATOM 2026 N N . LEU A 1 254 ? 73.366 17.044 -145.007 1.00 63.97 254 LEU A N 1
ATOM 2027 C CA . LEU A 1 254 ? 72.586 17.209 -146.244 1.00 63.97 254 LEU A CA 1
ATOM 2028 C C . LEU A 1 254 ? 72.994 18.449 -147.054 1.00 63.97 254 LEU A C 1
ATOM 2030 O O . LEU A 1 254 ? 72.833 18.467 -148.275 1.00 63.97 254 LEU A O 1
ATOM 2034 N N . ARG A 1 255 ? 73.526 19.481 -146.389 1.00 64.75 255 ARG A N 1
ATOM 2035 C CA . ARG A 1 255 ? 73.972 20.723 -147.031 1.00 64.75 255 ARG A CA 1
ATOM 2036 C C . ARG A 1 255 ? 75.323 20.542 -147.725 1.00 64.75 255 ARG A C 1
ATOM 2038 O O . ARG A 1 255 ? 75.484 21.014 -148.848 1.00 64.75 255 ARG A O 1
ATOM 2045 N N . ASP A 1 256 ? 76.232 19.794 -147.105 1.00 63.44 256 ASP A N 1
ATOM 2046 C CA . ASP A 1 256 ? 77.551 19.482 -147.670 1.00 63.44 256 ASP A CA 1
ATOM 2047 C C . ASP A 1 256 ? 77.464 18.515 -148.866 1.00 63.44 256 ASP A C 1
ATOM 2049 O O . ASP A 1 256 ? 78.214 18.636 -149.838 1.00 63.44 256 ASP A O 1
ATOM 2053 N N . LEU A 1 257 ? 76.485 17.604 -148.879 1.00 65.50 257 LEU A N 1
ATOM 2054 C CA . LEU A 1 257 ? 76.217 16.765 -150.055 1.00 65.50 257 LEU A CA 1
ATOM 2055 C C . LEU A 1 257 ? 75.708 17.576 -151.260 1.00 65.50 257 LEU A C 1
ATOM 2057 O O . LEU A 1 257 ? 76.017 17.238 -152.404 1.00 65.50 257 LEU A O 1
ATOM 2061 N N . PHE A 1 258 ? 74.965 18.661 -151.023 1.00 63.09 258 PHE A N 1
ATOM 2062 C CA . PHE A 1 258 ? 74.431 19.516 -152.087 1.00 63.09 258 PHE A CA 1
ATOM 2063 C C . PHE A 1 258 ? 75.509 20.394 -152.740 1.00 63.09 258 PHE A C 1
ATOM 2065 O O . PHE A 1 258 ? 75.557 20.491 -153.967 1.00 63.09 258 PHE A O 1
ATOM 2072 N N . THR A 1 259 ? 76.420 20.971 -151.953 1.00 66.75 259 THR A N 1
ATOM 2073 C CA . THR A 1 259 ? 77.535 21.792 -152.465 1.00 66.75 259 THR A CA 1
ATOM 2074 C C . THR A 1 259 ? 78.558 20.965 -153.246 1.00 66.75 259 THR A C 1
ATOM 2076 O O . THR A 1 259 ? 79.098 21.426 -154.253 1.00 66.75 259 THR A O 1
ATOM 2079 N N . THR A 1 260 ? 78.771 19.708 -152.851 1.00 64.50 260 THR A N 1
ATOM 2080 C CA . THR A 1 260 ? 79.662 18.788 -153.575 1.00 64.50 260 THR A CA 1
ATOM 2081 C C . THR A 1 260 ? 79.114 18.436 -154.968 1.00 64.50 260 THR A C 1
ATOM 2083 O O . THR A 1 260 ? 79.877 18.287 -155.924 1.00 64.50 260 THR A O 1
ATOM 2086 N N . ASN A 1 261 ? 77.786 18.366 -155.117 1.00 57.78 261 ASN A N 1
ATOM 2087 C CA . ASN A 1 261 ? 77.132 18.054 -156.389 1.00 57.78 261 ASN A CA 1
ATOM 2088 C C . ASN A 1 261 ? 77.108 19.261 -157.352 1.00 57.78 261 ASN A C 1
ATOM 2090 O O . ASN A 1 261 ? 77.298 19.091 -158.556 1.00 57.78 261 ASN A O 1
ATOM 2094 N N . GLU A 1 262 ? 76.962 20.490 -156.840 1.00 61.75 262 GLU A N 1
ATOM 2095 C CA . GLU A 1 262 ? 77.080 21.709 -157.660 1.00 61.75 262 GLU A CA 1
ATOM 2096 C C . GLU A 1 262 ? 78.488 21.892 -158.248 1.00 61.75 262 GLU A C 1
ATOM 2098 O O . GLU A 1 262 ? 78.629 22.247 -159.422 1.00 61.75 262 GLU A O 1
ATOM 2103 N N . LEU A 1 263 ? 79.538 21.584 -157.478 1.00 63.91 263 LEU A N 1
ATOM 2104 C CA . LEU A 1 263 ? 80.922 21.654 -157.963 1.00 63.91 263 LEU A CA 1
ATOM 2105 C C . LEU A 1 263 ? 81.211 20.624 -159.069 1.00 63.91 263 LEU A C 1
ATOM 2107 O O . LEU A 1 263 ? 81.938 20.930 -160.017 1.00 63.91 263 LEU A O 1
ATOM 2111 N N . ALA A 1 264 ? 80.604 19.434 -159.003 1.00 59.12 264 ALA A N 1
ATOM 2112 C CA . ALA A 1 264 ? 80.720 18.422 -160.054 1.00 59.12 264 ALA A CA 1
ATOM 2113 C C . ALA A 1 264 ? 80.043 18.865 -161.368 1.00 59.12 264 ALA A C 1
ATOM 2115 O O . ALA A 1 264 ? 80.596 18.659 -162.451 1.00 59.12 264 ALA A O 1
ATOM 2116 N N . ILE A 1 265 ? 78.888 19.535 -161.284 1.00 62.94 265 ILE A N 1
ATOM 2117 C CA . ILE A 1 265 ? 78.162 20.057 -162.453 1.00 62.94 265 ILE A CA 1
ATOM 2118 C C . ILE A 1 265 ? 78.947 21.197 -163.128 1.00 62.94 265 ILE A C 1
ATOM 2120 O O . ILE A 1 265 ? 79.043 21.238 -164.357 1.00 62.94 265 ILE A O 1
ATOM 2124 N N . LEU A 1 266 ? 79.583 22.078 -162.350 1.00 65.31 266 LEU A N 1
ATOM 2125 C CA . LEU A 1 266 ? 80.421 23.167 -162.871 1.00 65.31 266 LEU A CA 1
ATOM 2126 C C . LEU A 1 266 ? 81.691 22.655 -163.576 1.00 65.31 266 LEU A C 1
ATOM 2128 O O . LEU A 1 266 ? 82.065 23.174 -164.633 1.00 65.31 266 LEU A O 1
ATOM 2132 N N . ALA A 1 267 ? 82.317 21.596 -163.056 1.00 61.03 267 ALA A N 1
ATOM 2133 C CA . ALA A 1 267 ? 83.483 20.972 -163.685 1.00 61.03 267 ALA A CA 1
ATOM 2134 C C . ALA A 1 267 ? 83.142 20.334 -165.047 1.00 61.03 267 ALA A C 1
ATOM 2136 O O . ALA A 1 267 ? 83.881 20.512 -166.018 1.00 61.03 267 ALA A O 1
ATOM 2137 N N . VAL A 1 268 ? 81.990 19.661 -165.153 1.00 66.19 268 VAL A N 1
ATOM 2138 C CA . VAL A 1 268 ? 81.515 19.059 -166.414 1.00 66.19 268 VAL A CA 1
ATOM 2139 C C . VAL A 1 268 ? 81.190 20.132 -167.460 1.00 66.19 268 VAL A C 1
ATOM 2141 O O . VAL A 1 268 ? 81.554 19.986 -168.627 1.00 66.19 268 VAL A O 1
ATOM 2144 N N . ASN A 1 269 ? 80.576 21.245 -167.05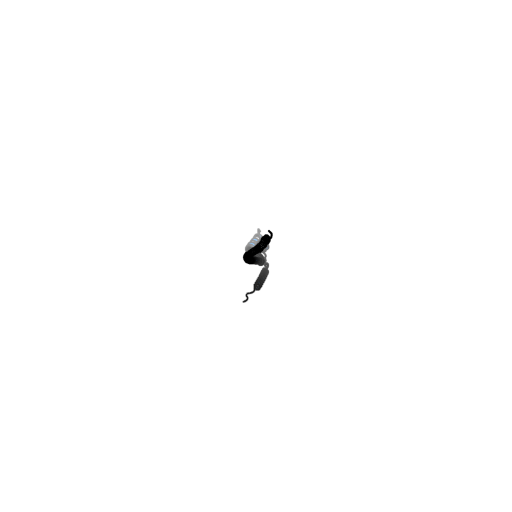3 1.00 62.41 269 ASN A N 1
ATOM 2145 C CA . ASN A 1 269 ? 80.197 22.317 -167.980 1.00 62.41 269 ASN A CA 1
ATOM 2146 C C . ASN A 1 269 ? 81.415 23.095 -168.527 1.00 62.41 269 ASN A C 1
ATOM 2148 O O . ASN A 1 269 ? 81.430 23.542 -169.677 1.00 62.41 269 ASN A O 1
ATOM 2152 N N . THR A 1 270 ? 82.482 23.185 -167.727 1.00 64.38 270 THR A N 1
ATOM 2153 C CA . THR A 1 270 ? 83.749 23.810 -168.138 1.00 64.38 270 THR A CA 1
ATOM 2154 C C . THR A 1 270 ? 84.532 22.911 -169.106 1.00 64.38 270 THR A C 1
ATOM 2156 O O . THR A 1 270 ? 85.109 23.401 -170.077 1.00 64.38 270 THR A O 1
ATOM 2159 N N . ALA A 1 271 ? 84.492 21.586 -168.911 1.00 60.03 271 ALA A N 1
ATOM 2160 C CA . ALA A 1 271 ? 85.093 20.619 -169.834 1.00 60.03 271 ALA A CA 1
ATOM 2161 C C . ALA A 1 271 ? 84.353 20.540 -171.184 1.00 60.03 271 ALA A C 1
ATOM 2163 O O . ALA A 1 271 ? 84.982 20.365 -172.224 1.00 60.03 271 ALA A O 1
ATOM 2164 N N . LEU A 1 272 ? 83.027 20.716 -171.196 1.00 63.41 272 LEU A N 1
ATOM 2165 C CA . LEU A 1 272 ? 82.247 20.757 -172.439 1.00 63.41 272 LEU A CA 1
ATOM 2166 C C . LEU A 1 272 ? 82.509 22.034 -173.255 1.00 63.41 272 LEU A C 1
ATOM 2168 O O . LEU A 1 272 ? 82.586 21.965 -174.481 1.00 63.41 272 LEU A O 1
ATOM 2172 N N . SER A 1 273 ? 82.727 23.177 -172.595 1.00 63.09 273 SER A N 1
ATOM 2173 C CA . SER A 1 273 ? 83.076 24.431 -173.283 1.00 63.09 273 SER A CA 1
ATOM 2174 C C . SER A 1 273 ? 84.467 24.392 -173.939 1.00 63.09 273 SER A C 1
ATOM 2176 O O . SER A 1 273 ? 84.631 24.917 -175.039 1.00 63.09 273 SER A O 1
ATOM 2178 N N . SER A 1 274 ? 85.454 23.710 -173.342 1.00 59.88 274 SER A N 1
ATOM 2179 C CA . SER A 1 274 ? 86.805 23.607 -173.928 1.00 59.88 274 SER A CA 1
ATOM 2180 C C . SER A 1 274 ? 86.881 22.670 -175.145 1.00 59.88 274 SER A C 1
ATOM 2182 O O . SER A 1 274 ? 87.719 22.867 -176.027 1.00 59.88 274 SER A O 1
ATOM 2184 N N . VAL A 1 275 ? 85.971 21.694 -175.252 1.00 59.78 275 VAL A N 1
ATOM 2185 C CA . VAL A 1 275 ? 85.842 20.820 -176.434 1.00 59.78 275 VAL A CA 1
ATOM 2186 C C . VAL A 1 275 ? 85.161 21.548 -177.602 1.00 59.78 275 VAL A C 1
ATOM 2188 O O . VAL A 1 275 ? 85.527 21.322 -178.757 1.00 59.78 275 VAL A O 1
ATOM 2191 N N . ALA A 1 276 ? 84.235 22.473 -177.324 1.00 59.94 276 ALA A N 1
ATOM 2192 C CA . ALA A 1 276 ? 83.566 23.272 -178.352 1.00 59.94 276 ALA A CA 1
ATOM 2193 C C . ALA A 1 276 ? 84.498 24.314 -179.011 1.00 59.94 276 ALA A C 1
ATOM 2195 O O . ALA A 1 276 ? 84.452 24.488 -180.229 1.00 59.94 276 ALA A O 1
ATOM 2196 N N . GLU A 1 277 ? 85.405 24.952 -178.260 1.00 59.41 277 GLU A N 1
ATOM 2197 C CA . GLU A 1 277 ? 86.382 25.899 -178.835 1.00 59.41 277 GLU A CA 1
ATOM 2198 C C . GLU A 1 277 ? 87.491 25.216 -179.657 1.00 59.41 277 GLU A C 1
ATOM 2200 O O . GLU A 1 277 ? 88.013 25.806 -180.607 1.00 59.41 277 GLU A O 1
ATOM 2205 N N . ALA A 1 278 ? 87.820 23.953 -179.367 1.00 59.75 278 ALA A N 1
ATOM 2206 C CA . ALA A 1 278 ? 88.818 23.198 -180.128 1.00 59.75 278 ALA A CA 1
ATOM 2207 C C . ALA A 1 278 ? 88.326 22.769 -181.530 1.00 59.75 278 ALA A C 1
ATOM 2209 O O . ALA A 1 278 ? 89.147 22.561 -182.424 1.00 59.75 278 ALA A O 1
ATOM 2210 N N . GLN A 1 279 ? 87.008 22.684 -181.761 1.00 56.69 279 GLN A N 1
ATOM 2211 C CA . GLN A 1 279 ? 86.433 22.295 -183.060 1.00 56.69 279 GLN A CA 1
ATOM 2212 C C . GLN A 1 279 ? 86.150 23.472 -184.016 1.00 56.69 279 GLN A C 1
ATOM 2214 O O . GLN A 1 279 ? 85.935 23.242 -185.205 1.00 56.69 279 GLN A O 1
ATOM 2219 N N . GLY A 1 280 ? 86.223 24.727 -183.553 1.00 56.41 280 GLY A N 1
ATOM 2220 C CA . GLY A 1 280 ? 86.028 25.921 -184.394 1.00 56.41 280 GLY A CA 1
ATOM 2221 C C . GLY A 1 280 ? 87.252 26.361 -185.213 1.00 56.41 280 GLY A C 1
ATOM 2222 O O . GLY A 1 280 ? 87.111 27.156 -186.133 1.00 56.41 280 GLY A O 1
ATOM 2223 N N . LYS A 1 281 ? 88.453 25.837 -184.927 1.00 55.44 281 LYS A N 1
ATOM 2224 C CA . LYS A 1 281 ? 89.717 26.219 -185.599 1.00 55.4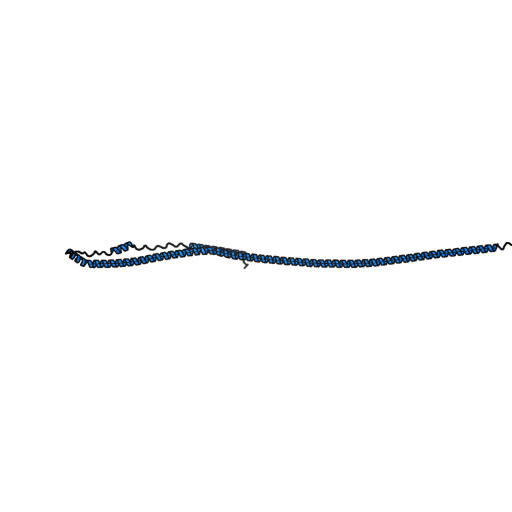4 281 LYS A CA 1
ATOM 2225 C C . LYS A 1 281 ? 90.082 25.378 -186.838 1.00 55.44 281 LYS A C 1
ATOM 2227 O O . LYS A 1 281 ? 91.212 25.456 -187.303 1.00 55.44 281 LYS A O 1
ATOM 2232 N N . PHE A 1 282 ? 89.155 24.580 -187.379 1.00 52.97 282 PHE A N 1
ATOM 2233 C CA . PHE A 1 282 ? 89.415 23.667 -188.510 1.00 52.97 282 PHE A CA 1
ATOM 2234 C C . PHE A 1 282 ? 88.543 23.897 -189.761 1.00 52.97 282 PHE A C 1
ATOM 2236 O O . PHE A 1 282 ? 88.509 23.044 -190.650 1.00 52.97 282 PHE A O 1
ATOM 2243 N N . ARG A 1 283 ? 87.866 25.046 -189.882 1.00 48.69 283 ARG A N 1
ATOM 2244 C CA . ARG A 1 283 ? 87.174 25.447 -191.116 1.00 48.69 283 ARG A CA 1
ATOM 2245 C C . ARG A 1 283 ? 87.370 26.942 -191.391 1.00 48.69 283 ARG A C 1
ATOM 2247 O O . ARG A 1 283 ? 86.803 27.756 -190.675 1.00 48.69 283 ARG A O 1
ATOM 2254 N N . GLU A 1 284 ? 88.118 27.184 -192.472 1.00 39.91 284 GLU A N 1
ATOM 2255 C CA . GLU A 1 284 ? 88.470 28.449 -193.154 1.00 39.91 284 GLU A CA 1
ATOM 2256 C C . GLU A 1 284 ? 89.641 29.263 -192.586 1.00 39.91 284 GLU A C 1
ATOM 2258 O O . GLU A 1 284 ? 89.561 29.793 -191.458 1.00 39.91 284 GLU A O 1
#

Sequence (284 aa):
MTPATLEDTLRRLKRDRDYADRRYNEALTELDRSIREPGPIPDPDLPLDEQKLATLNESWNILPSTPETSGVKGRLAGFIWRTIGPYLQRQLTFNSLVVEHVNRDADARRAAHRRDRETVAAIRAEMHKITAFQGRLMVLLQHVTPYVDTKDREAVSGMHVLNTAISTVMESQDKYRESLTARERRYDAWTHSIASAQEDLRGLFTASQQAIVGFNAALSSLADAQGKFHETLETRERRHEASTHAVALAHQELRDLFTTNELAILAVNTALSSVAEAQGKFRE

Foldseek 3Di:
DPPDDPVNVVVVVVVVVVVVVVVLVVVLVVLVVVLDDDDDDDDFDDADPVVVLVVLVVPLPPDDDQDPDDDPVVVVSVVVCVVCVVVSVVSSVVSVVVNVVVVVVNVVRVVVRVVRNVVSVVVVVVSVVVSVVSVVVSVVSVVPVVVVVVVVVVVVVVVVVVVVVVVVVVVVVVVVVVVVVVVVVVVVVVVVVVVVVVVVVVVVVVVVVVVVVVVVVVVVVVVVVVVVVVVVVVVVVVVVVVVVVVVVVVVVVVVVVVVVVVVVVVVVVVVVVVVVVVVVPPDD

pLDDT: mean 83.39, std 12.66, range [39.91, 96.56]